Protein AF-A0A1W2P7L8-F1 (afdb_monomer)

InterPro domains:
  IPR046523 U3 small nucleolar RNA-associated protein 20 domain [PF20416] (2-103)
  IPR052575 Small subunit processome component 20 [PTHR17695] (1-199)

Sequence (201 aa):
MTEIFNHELFGALAEEKEVKQILSKVMEARRSKSYDSYEILGKFVGKQQVTKLILPLKEILQNTTSLKLARKVHETLRRIIAGLIVNPDMTADALLLLSYGLVSENLPLLTEKEKKPAAPVPDARLPPQSCLLLPATPVRGGPKAVVNKKTNMHIFIESGLRLLHLSLKTSRIKSSSEHVLEMLDPFVSVLINCLGAQDVK

pLDDT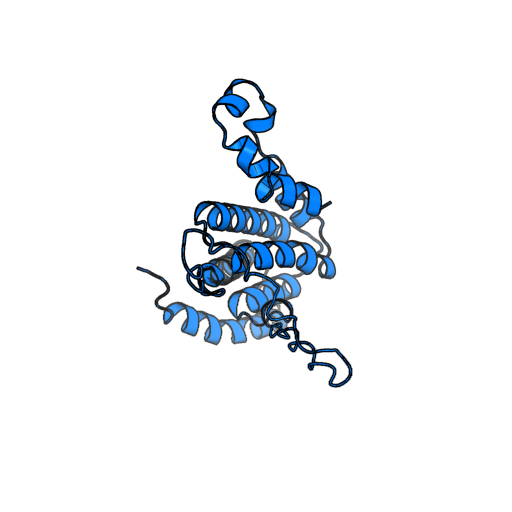: mean 81.42, std 13.61, range [32.0, 95.75]

Secondary structure (DSSP, 8-state):
-HHHHHHHHHSHHHHHTT-HHHHHH-TGGG---HHHHHHHHHHH--GGGHHHHHHHHHHHHHH---HHHHHHHHHHHHHHHHHHHH-SS--HHHHHHHHHHHHTS-STTT------PPPPP--TTSPPPPTTSPPPP--SS-SPP---TTTTTHHHHHHHHHHHHHHHHTT-S-TT-HHHHHTTHHHHHHHHHHHH-----

Structure (mmCIF, N/CA/C/O backbone):
data_AF-A0A1W2P7L8-F1
#
_entry.id   AF-A0A1W2P7L8-F1
#
loop_
_atom_site.group_PDB
_atom_site.id
_atom_site.type_symbol
_atom_site.label_atom_id
_atom_site.label_alt_id
_atom_site.label_comp_id
_atom_site.label_asym_id
_atom_site.label_entity_id
_atom_site.label_seq_id
_atom_site.pdbx_PDB_ins_code
_atom_site.Cartn_x
_atom_site.Cartn_y
_atom_site.Cartn_z
_atom_site.occupancy
_atom_site.B_iso_or_equiv
_atom_site.auth_seq_id
_atom_site.auth_comp_id
_atom_site.auth_asym_id
_atom_site.auth_atom_id
_atom_site.pdbx_PDB_model_num
ATOM 1 N N . MET A 1 1 ? 10.219 -2.890 11.348 1.00 71.00 1 MET A N 1
ATOM 2 C CA . MET A 1 1 ? 9.981 -1.432 11.174 1.00 71.00 1 MET A CA 1
ATOM 3 C C . MET A 1 1 ? 8.531 -1.141 10.796 1.00 71.00 1 MET A C 1
ATOM 5 O O . MET A 1 1 ? 7.908 -0.334 11.467 1.00 71.00 1 MET A O 1
ATOM 9 N N . THR A 1 2 ? 7.967 -1.826 9.797 1.00 83.00 2 THR A N 1
ATOM 10 C CA . THR A 1 2 ? 6.544 -1.708 9.411 1.00 83.00 2 THR A CA 1
ATOM 11 C C . THR A 1 2 ? 5.563 -1.990 10.554 1.00 83.00 2 THR A C 1
ATOM 13 O O . THR A 1 2 ? 4.519 -1.357 10.625 1.00 83.00 2 THR A O 1
ATOM 16 N N . GLU A 1 3 ? 5.919 -2.876 11.486 1.00 86.62 3 GLU A N 1
ATOM 17 C CA . GLU A 1 3 ? 5.135 -3.183 12.693 1.00 86.62 3 GLU A CA 1
ATOM 18 C C . GLU A 1 3 ? 4.861 -1.960 13.576 1.00 86.62 3 GL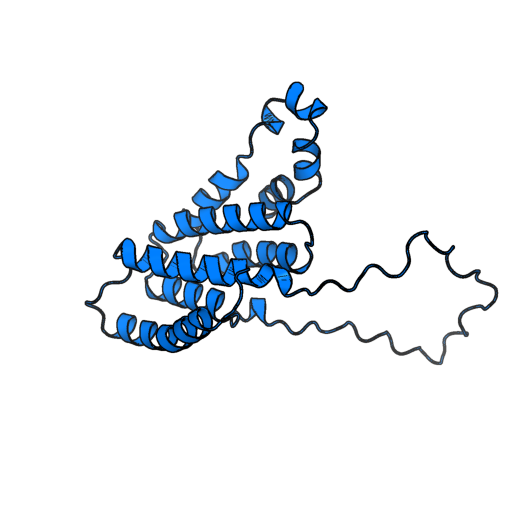U A C 1
ATOM 20 O O . GLU A 1 3 ? 3.745 -1.795 14.059 1.00 86.62 3 GLU A O 1
ATOM 25 N N . ILE A 1 4 ? 5.844 -1.068 13.739 1.00 89.38 4 ILE A N 1
ATOM 26 C CA . ILE A 1 4 ? 5.696 0.142 14.561 1.00 89.38 4 ILE A CA 1
ATOM 27 C C . ILE A 1 4 ? 4.665 1.074 13.920 1.00 89.38 4 ILE A C 1
ATOM 29 O O . ILE A 1 4 ? 3.792 1.608 14.602 1.00 89.38 4 ILE A O 1
ATOM 33 N N . PHE A 1 5 ? 4.730 1.220 12.596 1.00 90.62 5 PHE A N 1
ATOM 34 C CA . PHE A 1 5 ? 3.804 2.070 11.854 1.00 90.62 5 PHE A CA 1
ATOM 35 C C . PHE A 1 5 ? 2.393 1.484 11.867 1.00 90.62 5 PHE A C 1
ATOM 37 O O . PHE A 1 5 ? 1.418 2.205 12.081 1.00 90.62 5 PHE A O 1
ATOM 44 N N . ASN A 1 6 ? 2.291 0.161 11.718 1.00 90.44 6 ASN A N 1
ATOM 45 C CA . ASN A 1 6 ? 1.026 -0.550 11.825 1.00 90.44 6 ASN A CA 1
ATOM 46 C C . ASN A 1 6 ? 0.405 -0.372 13.218 1.00 90.44 6 ASN A C 1
ATOM 48 O O . ASN A 1 6 ? -0.792 -0.114 13.319 1.00 90.44 6 ASN A O 1
ATOM 52 N N . HIS A 1 7 ? 1.203 -0.455 14.286 1.00 89.56 7 HIS A N 1
ATOM 53 C CA . HIS A 1 7 ? 0.714 -0.266 15.649 1.00 89.56 7 HIS A CA 1
ATOM 54 C C . HIS A 1 7 ? 0.244 1.176 15.901 1.00 89.56 7 HIS A C 1
ATOM 56 O O . HIS A 1 7 ? -0.790 1.377 16.535 1.00 89.56 7 HIS A O 1
ATOM 62 N N . GLU A 1 8 ? 0.948 2.181 15.364 1.00 90.75 8 GLU A N 1
ATOM 63 C CA . GLU A 1 8 ? 0.538 3.589 15.481 1.00 90.75 8 GLU A CA 1
ATOM 64 C C . GLU A 1 8 ? -0.753 3.900 14.706 1.00 90.75 8 GLU A C 1
ATOM 66 O O . GLU A 1 8 ? -1.565 4.701 15.169 1.00 90.75 8 GLU A O 1
ATOM 71 N N . LEU A 1 9 ? -0.950 3.300 13.527 1.00 90.00 9 LEU A N 1
ATOM 72 C CA . LEU A 1 9 ? -2.082 3.626 12.650 1.00 90.00 9 LEU A CA 1
ATOM 73 C C . LEU A 1 9 ? -3.321 2.752 12.869 1.00 90.00 9 LEU A C 1
ATOM 75 O O . LEU A 1 9 ? -4.443 3.235 12.679 1.00 90.00 9 LEU A O 1
ATOM 79 N N . PHE A 1 10 ? -3.128 1.490 13.251 1.00 90.25 10 PHE A N 1
ATOM 80 C CA . PHE A 1 10 ? -4.181 0.469 13.274 1.00 90.25 10 PHE A CA 1
ATOM 81 C C . PHE A 1 10 ? -4.266 -0.311 14.594 1.00 90.25 10 PHE A C 1
ATOM 83 O O . PHE A 1 10 ? -5.168 -1.131 14.741 1.00 90.25 10 PHE A O 1
AT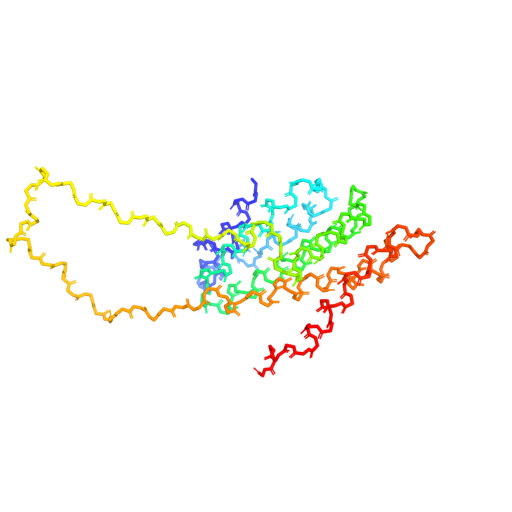OM 90 N N . GLY A 1 11 ? -3.341 -0.090 15.533 1.00 87.88 11 GLY A N 1
ATOM 91 C CA . GLY A 1 11 ? -3.327 -0.749 16.841 1.00 87.88 11 GLY A CA 1
ATOM 92 C C . GLY A 1 11 ? -4.029 0.052 17.939 1.00 87.88 11 GLY A C 1
ATOM 93 O O . GLY A 1 11 ? -4.641 1.088 17.684 1.00 87.88 11 GLY A O 1
ATOM 94 N N . ALA A 1 12 ? -3.869 -0.395 19.187 1.00 87.50 12 ALA A N 1
ATOM 95 C CA . ALA A 1 12 ? -4.433 0.271 20.366 1.00 87.50 12 ALA A CA 1
ATOM 96 C C . ALA A 1 12 ? -3.988 1.740 20.483 1.00 87.50 12 ALA A C 1
ATOM 98 O O . ALA A 1 12 ? -4.780 2.615 20.828 1.00 87.50 12 ALA A O 1
ATOM 99 N N . LEU A 1 13 ? -2.745 2.038 20.086 1.00 87.06 13 LEU A N 1
ATOM 100 C CA . LEU A 1 13 ? -2.224 3.406 20.073 1.00 87.06 13 LEU A CA 1
ATOM 101 C C . LEU A 1 13 ? -3.026 4.324 19.135 1.00 87.06 13 LEU A C 1
ATOM 103 O O . LEU A 1 13 ? -3.191 5.510 19.412 1.00 87.06 13 LEU A O 1
ATOM 107 N N . ALA A 1 14 ? -3.557 3.787 18.035 1.00 88.06 14 ALA A N 1
ATOM 108 C CA . ALA A 1 14 ? -4.398 4.550 17.123 1.00 88.06 14 ALA A CA 1
ATOM 109 C C . ALA A 1 14 ? -5.734 4.939 17.769 1.00 88.06 14 ALA A C 1
ATOM 111 O O . ALA A 1 14 ? -6.246 6.021 17.492 1.00 88.06 14 ALA A O 1
ATOM 112 N N . GLU A 1 15 ? -6.287 4.072 18.619 1.00 87.50 15 GLU A N 1
ATOM 113 C CA . GLU A 1 15 ? -7.528 4.321 19.358 1.00 87.50 15 GLU A CA 1
ATOM 114 C C . GLU A 1 15 ? -7.310 5.354 20.470 1.00 87.50 15 GLU A C 1
ATOM 116 O O . GLU A 1 15 ? -8.100 6.287 20.612 1.00 87.50 15 GLU A O 1
ATOM 121 N N . GLU A 1 16 ? -6.193 5.264 21.197 1.00 87.06 16 GLU A N 1
ATOM 122 C CA . GLU A 1 16 ? -5.801 6.258 22.204 1.00 87.06 16 GLU A CA 1
ATOM 123 C C . GLU A 1 16 ? -5.656 7.659 21.597 1.00 87.06 16 GLU A C 1
ATOM 125 O O . GLU A 1 16 ? -6.146 8.645 22.157 1.00 87.06 16 GLU A O 1
ATOM 130 N N . LYS A 1 17 ? -5.056 7.758 20.403 1.00 86.25 17 LYS A N 1
ATOM 131 C CA . LYS A 1 17 ? -4.933 9.029 19.672 1.00 86.25 17 LYS A CA 1
ATOM 132 C C . LYS A 1 17 ? -6.279 9.619 19.229 1.00 86.25 17 LYS A C 1
ATOM 134 O O . LYS 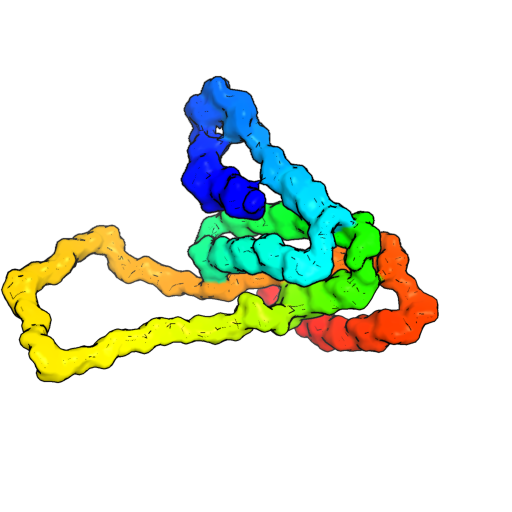A 1 17 ? -6.324 10.789 18.862 1.00 86.25 17 LYS A O 1
ATOM 139 N N . GLU A 1 18 ? -7.386 8.878 19.297 1.00 85.69 18 GLU A N 1
ATOM 140 C CA . GLU A 1 18 ? -8.736 9.405 19.041 1.00 85.69 18 GLU A CA 1
ATOM 141 C C . GLU A 1 18 ? -9.416 9.959 20.311 1.00 85.69 18 GLU A C 1
ATOM 143 O O . GLU A 1 18 ? -10.431 10.661 20.226 1.00 85.69 18 GLU A O 1
ATOM 148 N N . VAL A 1 19 ? -8.852 9.715 21.500 1.00 90.12 19 VAL A N 1
ATOM 149 C CA . VAL A 1 19 ? -9.415 10.180 22.772 1.00 90.12 19 VAL A CA 1
ATOM 150 C C . VAL A 1 19 ? -9.123 11.669 22.968 1.00 90.12 19 VAL A C 1
ATOM 152 O O . VAL A 1 19 ? -7.986 12.091 23.187 1.00 90.12 19 VAL A O 1
ATOM 155 N N . LYS A 1 20 ? -10.180 12.494 22.977 1.00 86.06 20 LYS A N 1
ATOM 156 C CA . LYS A 1 20 ? -10.085 13.962 23.134 1.00 86.06 20 LYS A CA 1
ATOM 157 C C . LYS A 1 20 ? -9.283 14.402 24.366 1.00 86.06 20 LYS A C 1
ATOM 159 O O . LYS A 1 20 ? -8.574 15.401 24.301 1.00 86.06 20 LYS A O 1
ATOM 164 N N . GLN A 1 21 ? -9.383 13.662 25.473 1.00 87.81 21 GLN A N 1
ATOM 165 C CA . GLN A 1 21 ? -8.645 13.950 26.711 1.00 87.81 21 GLN A CA 1
ATOM 166 C C . GLN A 1 21 ? -7.131 13.731 26.573 1.00 87.81 21 GLN A C 1
ATOM 168 O O . GLN A 1 21 ? -6.357 14.400 27.253 1.00 87.81 21 GLN A O 1
ATOM 173 N N . ILE A 1 22 ? -6.711 12.810 25.7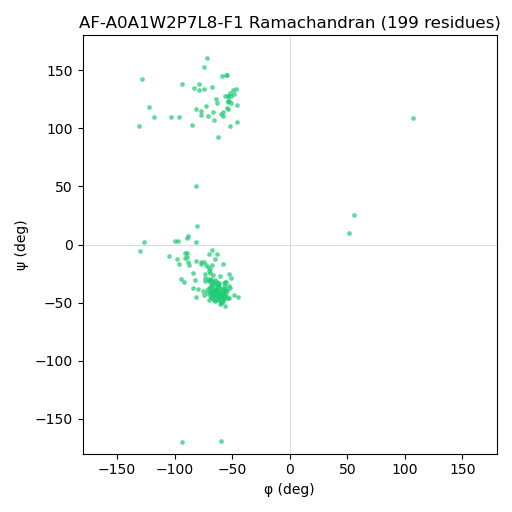04 1.00 84.25 22 ILE A N 1
ATOM 174 C CA . ILE A 1 22 ? -5.299 12.537 25.423 1.00 84.25 22 ILE A CA 1
ATOM 175 C C . ILE A 1 22 ? -4.782 13.575 24.427 1.00 84.25 22 ILE A C 1
ATOM 177 O O . ILE A 1 22 ? -3.753 14.203 24.665 1.00 84.25 22 ILE A O 1
ATOM 181 N N . LEU A 1 23 ? -5.555 13.852 23.373 1.00 85.69 23 LEU A N 1
ATOM 182 C CA . LEU A 1 23 ? -5.243 14.889 22.385 1.00 85.69 23 LEU A CA 1
ATOM 183 C C . LEU A 1 23 ? -5.057 16.277 23.005 1.00 85.69 23 LEU A C 1
ATOM 185 O O . LEU A 1 23 ? -4.190 17.040 22.572 1.00 85.69 23 LEU A O 1
ATOM 189 N N . SER A 1 24 ? -5.855 16.632 24.015 1.00 86.12 24 SER A N 1
ATOM 190 C CA . SER A 1 24 ? -5.727 17.933 24.673 1.00 86.12 24 SER A CA 1
ATOM 191 C C . SER A 1 24 ? -4.424 18.054 25.467 1.00 86.12 24 SER A C 1
ATOM 193 O O . SER A 1 24 ? -3.842 19.137 25.482 1.00 86.12 24 SER A O 1
ATOM 195 N N . LYS A 1 25 ? -3.926 16.952 26.040 1.00 89.69 25 LYS A N 1
ATOM 196 C CA . LYS A 1 25 ? -2.761 16.933 26.936 1.00 89.69 25 LYS A CA 1
ATOM 197 C C . LYS A 1 25 ? -1.436 16.618 26.243 1.00 89.69 25 LYS A C 1
ATOM 199 O O . LYS A 1 25 ? -0.401 17.091 26.696 1.00 89.69 25 LYS A O 1
ATOM 204 N N . VAL A 1 26 ? -1.452 15.842 25.159 1.00 87.31 26 VAL A N 1
ATOM 205 C CA . VAL A 1 26 ? -0.235 15.291 24.545 1.00 87.31 26 VAL A CA 1
ATOM 206 C C . VAL A 1 26 ? -0.118 15.727 23.087 1.00 87.31 26 VAL A C 1
ATOM 208 O O . VAL A 1 26 ? -0.951 15.391 22.246 1.00 87.31 26 VAL A O 1
ATOM 211 N N . MET A 1 27 ? 0.952 16.460 22.763 1.00 85.25 27 MET A N 1
ATOM 212 C CA . MET A 1 27 ? 1.213 16.947 21.400 1.00 85.25 27 MET A CA 1
ATOM 213 C C . MET A 1 27 ? 1.500 15.812 20.408 1.00 85.25 27 MET A C 1
ATOM 215 O O . MET A 1 27 ? 1.112 15.908 19.244 1.00 85.25 27 MET A O 1
ATOM 219 N N . GLU A 1 28 ? 2.121 14.723 20.861 1.00 82.12 28 GLU A N 1
ATOM 220 C CA . GLU A 1 28 ? 2.421 13.539 20.041 1.00 82.12 28 GLU A CA 1
ATOM 221 C C . GLU A 1 28 ? 1.160 12.811 19.568 1.00 82.12 28 GLU A C 1
ATOM 223 O O . GLU A 1 28 ? 1.134 12.259 18.469 1.00 82.12 28 GLU A O 1
ATOM 228 N N . ALA A 1 29 ? 0.079 12.858 20.353 1.00 81.38 29 ALA A N 1
ATOM 229 C CA . ALA A 1 29 ? -1.197 12.272 19.959 1.00 81.38 29 ALA A CA 1
ATOM 230 C C . ALA A 1 29 ? -1.861 13.051 18.811 1.00 81.38 29 ALA A C 1
ATOM 232 O O . ALA A 1 29 ? -2.623 12.481 18.037 1.00 81.38 29 ALA A O 1
ATOM 233 N N . ARG A 1 30 ? -1.533 14.343 18.652 1.00 81.62 30 ARG A N 1
ATOM 234 C CA . ARG A 1 30 ? -2.113 15.221 17.620 1.00 81.62 30 ARG A CA 1
ATOM 235 C C . ARG A 1 30 ? -1.532 14.994 16.227 1.00 81.62 30 ARG A C 1
ATOM 237 O O . ARG A 1 30 ? -2.075 15.518 15.256 1.00 81.62 30 ARG A O 1
ATOM 244 N N . ARG A 1 31 ? -0.403 14.291 16.110 1.00 83.25 31 ARG A N 1
ATOM 245 C CA . ARG A 1 31 ? 0.274 14.051 14.831 1.00 83.25 31 ARG A CA 1
ATOM 246 C C . ARG A 1 31 ? 0.543 12.563 14.642 1.00 83.25 31 ARG A C 1
ATOM 248 O O . ARG A 1 31 ? 0.920 11.859 15.573 1.00 83.25 31 ARG A O 1
ATOM 255 N N . SER A 1 32 ? 0.404 12.115 13.401 1.00 84.94 32 SER A N 1
ATOM 256 C CA . SER A 1 32 ? 0.786 10.769 12.976 1.00 84.94 32 SER A CA 1
ATOM 257 C C . SER A 1 32 ? 1.870 10.895 11.921 1.00 84.94 32 SER A C 1
ATOM 259 O O . SER A 1 32 ? 1.606 11.364 10.815 1.00 84.94 32 SER A O 1
ATOM 261 N N . LYS A 1 33 ? 3.099 10.517 12.277 1.00 90.44 33 LYS A N 1
ATOM 262 C CA . LYS A 1 33 ? 4.247 10.574 11.360 1.00 90.44 33 LYS A CA 1
ATOM 263 C C . LYS A 1 33 ? 4.393 9.316 10.514 1.00 90.44 33 LYS A C 1
ATOM 265 O O . LYS A 1 33 ? 4.974 9.397 9.436 1.00 90.44 33 LYS A O 1
ATOM 270 N N . SER A 1 34 ? 3.758 8.218 10.925 1.00 92.94 34 SER A N 1
ATOM 271 C CA . SER A 1 34 ? 3.751 6.960 10.178 1.00 92.94 34 SER A CA 1
ATOM 272 C C . SER A 1 34 ? 3.335 7.099 8.709 1.00 92.94 34 SER A C 1
ATOM 274 O O . SER A 1 34 ? 3.940 6.453 7.861 1.00 92.94 34 SER A O 1
ATOM 276 N N . TYR A 1 35 ? 2.377 7.970 8.360 1.00 93.38 35 TYR A N 1
ATOM 277 C CA . TYR A 1 35 ? 1.989 8.182 6.954 1.00 93.38 35 TYR A CA 1
ATOM 278 C C . TYR A 1 35 ? 3.141 8.706 6.088 1.00 93.38 35 TYR A C 1
ATOM 280 O O . TYR A 1 35 ? 3.372 8.198 4.992 1.00 93.38 35 TYR A O 1
ATOM 288 N N . ASP A 1 36 ? 3.882 9.698 6.589 1.00 93.81 36 ASP A N 1
ATOM 289 C CA . ASP A 1 36 ? 5.048 10.247 5.893 1.00 93.81 36 ASP A CA 1
ATOM 290 C C . ASP A 1 36 ? 6.179 9.201 5.849 1.00 93.81 36 ASP A C 1
ATOM 292 O O . ASP A 1 36 ? 6.882 9.072 4.848 1.00 93.81 36 ASP A O 1
ATOM 296 N N . SER A 1 37 ? 6.318 8.391 6.904 1.00 94.62 37 SER A N 1
ATOM 297 C CA . SER A 1 37 ? 7.282 7.288 6.952 1.00 94.62 37 SER A CA 1
ATOM 298 C C . SER A 1 37 ? 6.995 6.197 5.916 1.00 94.62 37 SER A C 1
ATOM 300 O O . SER A 1 37 ? 7.937 5.691 5.311 1.00 94.62 37 SER A O 1
ATOM 302 N N . TYR A 1 38 ? 5.728 5.857 5.651 1.00 94.88 38 TYR A N 1
ATOM 303 C CA . TYR A 1 38 ? 5.370 4.936 4.563 1.00 94.88 38 TYR A CA 1
ATOM 304 C C . TYR A 1 38 ? 5.736 5.483 3.187 1.00 94.88 38 TYR A C 1
ATOM 306 O O . TYR A 1 38 ? 6.196 4.728 2.332 1.00 94.88 38 TYR A O 1
ATOM 314 N N . GLU A 1 39 ? 5.558 6.786 2.969 1.00 95.12 39 GLU A N 1
ATOM 315 C CA . GLU A 1 39 ? 5.975 7.426 1.723 1.00 95.12 39 GLU A CA 1
ATOM 316 C C . GLU A 1 39 ? 7.498 7.355 1.552 1.00 95.12 39 GLU A C 1
ATOM 318 O O . GLU A 1 39 ? 7.983 6.995 0.480 1.00 95.12 39 GLU A O 1
ATOM 323 N N . ILE A 1 40 ? 8.256 7.642 2.616 1.00 94.88 40 ILE A N 1
ATOM 324 C CA . ILE A 1 40 ? 9.719 7.520 2.611 1.00 94.88 40 ILE A CA 1
ATOM 325 C C . ILE A 1 40 ? 10.132 6.071 2.340 1.00 94.88 40 ILE A C 1
ATOM 327 O O . ILE A 1 40 ? 10.966 5.844 1.469 1.00 94.88 40 ILE A O 1
ATOM 331 N N . LEU A 1 41 ? 9.523 5.084 3.007 1.00 93.38 41 LEU A N 1
ATOM 332 C CA . LEU A 1 41 ? 9.790 3.673 2.718 1.00 93.38 41 LEU A CA 1
ATOM 333 C C . LEU A 1 41 ? 9.509 3.337 1.251 1.00 93.38 41 LEU A C 1
ATOM 335 O O . LEU A 1 41 ? 10.323 2.674 0.618 1.00 93.38 41 LEU A O 1
ATOM 339 N N . GLY A 1 42 ? 8.407 3.835 0.686 1.00 92.69 42 GLY A N 1
ATOM 340 C CA . GLY A 1 42 ? 8.077 3.643 -0.727 1.00 92.69 42 GLY A CA 1
ATOM 341 C C . GLY A 1 42 ? 9.170 4.143 -1.680 1.00 92.69 42 GLY A C 1
ATOM 342 O O . GLY A 1 42 ? 9.402 3.514 -2.711 1.00 92.69 42 GLY A O 1
ATOM 343 N N . LYS A 1 43 ? 9.890 5.215 -1.323 1.00 94.31 43 LYS A N 1
ATOM 344 C CA . LYS A 1 43 ? 10.982 5.783 -2.138 1.00 94.31 43 LYS A CA 1
ATOM 345 C C . LYS A 1 43 ? 12.236 4.905 -2.194 1.00 94.31 43 LYS A C 1
ATOM 347 O O . LYS A 1 43 ? 12.995 5.048 -3.144 1.00 94.31 43 LYS A O 1
ATOM 352 N N . PHE A 1 44 ? 12.443 4.026 -1.211 1.00 92.75 44 PHE A N 1
ATOM 353 C CA . PHE A 1 44 ? 13.680 3.241 -1.056 1.00 92.75 44 PHE A CA 1
ATOM 354 C C . PHE A 1 44 ? 13.456 1.726 -0.952 1.00 92.75 44 PHE A C 1
ATOM 356 O O . PHE A 1 44 ? 14.394 0.963 -0.734 1.00 92.75 44 PHE A O 1
ATOM 363 N N . VAL A 1 45 ? 12.211 1.260 -1.050 1.00 91.56 45 VAL A N 1
ATOM 364 C CA . VAL A 1 45 ? 11.904 -0.169 -0.964 1.00 91.56 45 VAL A CA 1
ATOM 365 C C . VAL A 1 45 ? 12.305 -0.883 -2.257 1.00 91.56 45 VAL A C 1
ATOM 367 O O . VAL A 1 45 ? 11.982 -0.438 -3.356 1.00 91.56 45 VAL A O 1
ATOM 370 N N . GLY A 1 46 ? 12.981 -2.025 -2.130 1.00 87.56 46 GLY A N 1
ATOM 371 C CA . GLY A 1 46 ? 13.276 -2.892 -3.270 1.00 87.56 46 GLY A CA 1
ATOM 372 C C . GLY A 1 46 ? 12.041 -3.671 -3.738 1.00 87.56 46 GLY A C 1
ATOM 373 O O . GLY A 1 46 ? 11.168 -4.006 -2.935 1.00 87.56 46 GLY A O 1
ATOM 374 N N . LYS A 1 47 ? 12.005 -4.041 -5.025 1.00 84.12 47 LYS A N 1
ATOM 375 C CA . LYS A 1 47 ? 10.877 -4.735 -5.688 1.00 84.12 47 LYS A CA 1
ATOM 376 C C . LYS A 1 47 ? 10.298 -5.904 -4.873 1.00 84.12 47 LYS A C 1
ATOM 378 O O . LYS A 1 47 ? 9.089 -5.993 -4.689 1.00 84.12 47 LYS A O 1
ATOM 383 N N . GLN A 1 48 ? 11.163 -6.754 -4.313 1.00 82.00 48 GLN A N 1
ATOM 384 C CA . GLN A 1 48 ? 10.759 -7.954 -3.561 1.00 82.00 48 GLN A CA 1
ATOM 385 C C . GLN A 1 48 ? 10.159 -7.662 -2.176 1.00 82.00 48 GLN A C 1
ATOM 387 O O . GLN A 1 48 ? 9.509 -8.517 -1.580 1.00 82.00 48 GLN A O 1
ATOM 392 N N . GLN A 1 49 ? 10.381 -6.461 -1.637 1.00 85.75 49 GLN A N 1
ATOM 393 C CA . GLN A 1 49 ? 9.929 -6.081 -0.298 1.00 85.75 49 GLN A CA 1
ATOM 394 C C . GLN A 1 49 ? 8.613 -5.292 -0.320 1.00 85.75 49 GLN A C 1
ATOM 396 O O . GLN A 1 49 ? 7.979 -5.158 0.724 1.00 85.75 49 GLN A O 1
ATOM 401 N N . VAL A 1 50 ? 8.154 -4.825 -1.490 1.00 87.75 50 VAL A N 1
ATOM 402 C CA . VAL A 1 50 ? 6.871 -4.108 -1.644 1.00 87.75 50 VAL A CA 1
ATOM 403 C C . VAL A 1 50 ? 5.703 -4.954 -1.136 1.00 87.75 50 VAL A C 1
ATOM 405 O O . VAL A 1 50 ? 4.849 -4.474 -0.395 1.00 87.75 50 VAL A O 1
ATOM 408 N N . THR A 1 51 ? 5.733 -6.251 -1.431 1.00 84.44 51 THR A N 1
ATOM 409 C CA . THR A 1 51 ? 4.820 -7.263 -0.891 1.00 84.44 51 THR A CA 1
ATOM 410 C C . THR A 1 51 ? 4.663 -7.182 0.630 1.00 84.44 51 THR A C 1
ATOM 412 O O . THR A 1 51 ? 3.543 -7.229 1.137 1.00 84.44 51 THR A O 1
ATOM 415 N N . LYS A 1 52 ? 5.762 -6.999 1.374 1.00 86.88 52 LYS A N 1
ATOM 416 C CA . LYS A 1 52 ? 5.735 -6.933 2.844 1.00 86.88 52 LYS A CA 1
ATOM 417 C C . LYS A 1 52 ? 5.093 -5.651 3.377 1.00 86.88 52 LYS A C 1
ATOM 419 O O . LYS A 1 52 ? 4.688 -5.621 4.535 1.00 86.88 52 LYS A O 1
ATOM 424 N N . LEU A 1 53 ? 5.000 -4.600 2.557 1.00 87.88 53 LEU A N 1
ATOM 425 C CA . LEU A 1 53 ? 4.270 -3.374 2.893 1.00 87.88 53 LEU A CA 1
ATOM 426 C C . LEU A 1 53 ? 2.763 -3.542 2.679 1.00 87.88 53 LEU A C 1
ATOM 428 O O . LEU A 1 53 ? 1.969 -3.027 3.459 1.00 87.88 53 LEU A O 1
ATOM 432 N N . ILE A 1 54 ? 2.378 -4.258 1.623 1.00 88.75 54 ILE A N 1
ATOM 433 C CA . ILE A 1 54 ? 0.987 -4.370 1.168 1.00 88.75 54 ILE A CA 1
ATOM 434 C C . ILE A 1 54 ? 0.221 -5.451 1.943 1.00 88.75 54 ILE A C 1
ATOM 436 O O . ILE A 1 54 ? -0.947 -5.253 2.274 1.00 88.75 54 ILE A O 1
ATOM 440 N N . LEU A 1 55 ? 0.869 -6.572 2.273 1.00 87.25 55 LEU A N 1
ATOM 441 C CA . LEU A 1 55 ? 0.228 -7.727 2.914 1.00 87.25 55 LEU A CA 1
ATOM 442 C C . LEU A 1 55 ? -0.446 -7.384 4.260 1.00 87.25 55 LEU A C 1
ATOM 444 O O . LEU A 1 55 ? -1.633 -7.680 4.397 1.00 87.25 55 LEU A O 1
A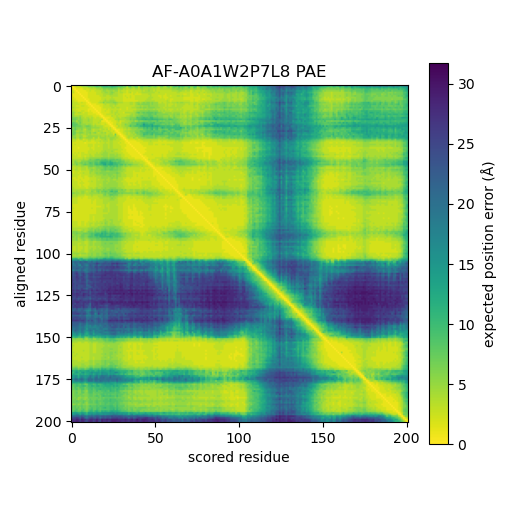TOM 448 N N . PRO A 1 56 ? 0.202 -6.677 5.208 1.00 89.38 56 PRO A N 1
ATOM 449 C CA . PRO A 1 56 ? -0.446 -6.329 6.475 1.00 89.38 56 PRO A CA 1
ATOM 450 C C . PRO A 1 56 ? -1.676 -5.430 6.286 1.00 89.38 56 PRO A C 1
ATOM 452 O O . PRO A 1 56 ? -2.676 -5.562 6.986 1.00 89.38 56 PRO A O 1
ATOM 455 N N . LEU A 1 57 ? -1.633 -4.528 5.299 1.00 90.38 57 LEU A N 1
ATOM 456 C CA . LEU A 1 57 ? -2.758 -3.649 4.975 1.00 90.38 57 LEU A CA 1
ATOM 457 C C . LEU A 1 57 ? -3.946 -4.445 4.431 1.00 90.38 57 LEU A C 1
ATOM 459 O O . LEU A 1 57 ? -5.095 -4.113 4.720 1.00 90.38 57 LEU A O 1
ATOM 463 N N . LYS A 1 58 ? -3.675 -5.519 3.684 1.00 87.38 58 LYS A N 1
ATOM 464 C CA . LYS A 1 58 ? -4.701 -6.429 3.178 1.00 87.38 58 LYS A CA 1
ATOM 465 C C . LYS A 1 58 ? -5.394 -7.172 4.314 1.00 87.38 58 LYS A C 1
ATOM 467 O O . LYS A 1 58 ? -6.621 -7.189 4.357 1.00 87.38 58 LYS A O 1
ATOM 472 N N . GLU A 1 59 ? -4.629 -7.734 5.244 1.00 86.38 59 GLU A N 1
ATOM 473 C CA . GLU A 1 59 ? -5.174 -8.454 6.401 1.00 86.38 59 GLU A CA 1
ATOM 474 C C . GLU A 1 59 ? -6.073 -7.558 7.259 1.00 86.38 59 GLU A C 1
ATOM 476 O O . GLU A 1 59 ? -7.176 -7.955 7.640 1.00 86.38 59 GLU A O 1
ATOM 481 N N . ILE A 1 60 ? -5.645 -6.317 7.513 1.00 88.00 60 ILE A N 1
ATOM 482 C CA . ILE A 1 60 ? -6.460 -5.333 8.237 1.00 88.00 60 ILE A CA 1
ATOM 483 C C . ILE A 1 60 ? -7.776 -5.098 7.498 1.00 88.00 60 ILE A C 1
ATOM 485 O O . ILE A 1 60 ? -8.839 -5.060 8.119 1.00 88.00 60 ILE A O 1
ATOM 489 N N . LEU A 1 61 ? -7.718 -4.966 6.175 1.00 87.38 61 LEU A N 1
ATOM 490 C CA . LEU A 1 61 ? -8.871 -4.617 5.364 1.00 87.38 61 LEU A CA 1
ATOM 491 C C . LEU A 1 61 ? -9.886 -5.762 5.207 1.00 87.38 61 LEU A C 1
ATOM 493 O O . LEU A 1 61 ? -11.089 -5.500 5.156 1.00 87.38 61 LEU A O 1
ATOM 497 N N . GLN A 1 62 ? -9.411 -7.011 5.205 1.00 84.50 62 GLN A N 1
ATOM 498 C CA . GLN A 1 62 ? -10.245 -8.219 5.202 1.00 84.50 62 GLN A CA 1
ATOM 499 C C . GLN A 1 62 ? -10.980 -8.443 6.531 1.00 84.50 62 GLN A C 1
ATOM 501 O O . GLN A 1 62 ? -12.082 -8.989 6.540 1.00 84.50 62 GLN A O 1
ATOM 506 N N . ASN A 1 63 ? -10.378 -8.023 7.647 1.00 84.38 63 ASN A N 1
ATOM 507 C CA . ASN A 1 63 ? -10.920 -8.239 8.992 1.00 84.38 63 ASN A CA 1
ATOM 508 C C . ASN A 1 63 ? -11.715 -7.038 9.534 1.00 84.38 63 ASN A C 1
ATOM 510 O O . ASN A 1 63 ? -12.472 -7.165 10.496 1.00 84.38 63 ASN A O 1
ATOM 514 N N . THR A 1 64 ? -11.550 -5.863 8.929 1.00 84.69 64 THR A N 1
ATOM 515 C CA . THR A 1 64 ? -12.160 -4.610 9.382 1.00 84.69 64 THR A CA 1
ATOM 516 C C . THR A 1 64 ? -13.597 -4.450 8.893 1.00 84.69 64 THR A C 1
ATOM 518 O O . THR A 1 64 ? -13.885 -4.550 7.705 1.00 84.69 64 THR A O 1
ATOM 521 N N . THR A 1 65 ? -14.486 -4.044 9.799 1.00 83.44 65 THR A N 1
ATOM 522 C CA . THR A 1 65 ? -15.826 -3.511 9.478 1.00 83.44 65 THR A CA 1
ATOM 523 C C . THR A 1 65 ? -15.922 -1.991 9.633 1.00 83.44 65 THR A C 1
ATOM 525 O O . THR A 1 65 ? -16.909 -1.374 9.240 1.00 83.44 65 THR A O 1
ATOM 528 N N . SER A 1 66 ? -14.901 -1.366 10.221 1.00 86.06 66 SER A N 1
ATOM 529 C CA . SER A 1 66 ? -14.854 0.071 10.473 1.00 86.06 66 SER A CA 1
ATOM 530 C C . SER A 1 66 ? -14.434 0.849 9.227 1.00 86.06 66 SER A C 1
ATOM 532 O O . SER A 1 66 ? -13.283 0.779 8.791 1.00 86.06 66 SER A O 1
ATOM 534 N N . LEU A 1 67 ? -15.334 1.695 8.718 1.00 88.06 67 LEU A N 1
ATOM 535 C CA . LEU A 1 67 ? -15.036 2.627 7.624 1.00 88.06 67 LEU A CA 1
ATOM 536 C C . LEU A 1 67 ? -13.839 3.539 7.941 1.00 88.06 67 LEU A C 1
ATOM 538 O O . LEU A 1 67 ? -13.081 3.910 7.048 1.00 88.06 67 LEU A O 1
ATOM 542 N N . LYS A 1 68 ? -13.640 3.897 9.216 1.00 89.06 68 LYS A N 1
ATOM 543 C CA . LYS A 1 68 ? -12.498 4.723 9.630 1.00 89.06 68 LYS A CA 1
ATOM 544 C C . LYS A 1 68 ? -11.172 4.013 9.362 1.00 89.06 68 LYS A C 1
ATOM 546 O O . LYS A 1 68 ? -10.276 4.617 8.781 1.00 89.06 68 LYS A O 1
ATOM 551 N N . LEU A 1 69 ? -11.058 2.745 9.761 1.00 90.25 69 LEU A N 1
ATOM 552 C CA . LEU A 1 69 ? -9.854 1.946 9.528 1.00 90.25 69 LEU A CA 1
ATOM 553 C C . LEU A 1 69 ? -9.632 1.720 8.031 1.00 90.25 69 LEU A C 1
ATOM 555 O O . LEU A 1 69 ? -8.518 1.919 7.556 1.00 90.25 69 LEU A O 1
ATOM 559 N N . ALA A 1 70 ? -10.694 1.426 7.274 1.00 91.12 70 ALA A N 1
ATOM 560 C CA . ALA A 1 70 ? -10.617 1.298 5.820 1.00 91.12 70 ALA A CA 1
ATOM 561 C C . ALA A 1 70 ? -10.073 2.578 5.150 1.00 91.12 70 ALA A C 1
ATOM 563 O O . ALA A 1 70 ? -9.173 2.512 4.315 1.00 91.12 70 ALA A O 1
ATOM 564 N N . ARG A 1 71 ? -10.530 3.762 5.584 1.00 92.44 71 ARG A N 1
ATOM 565 C CA . ARG A 1 71 ? -10.005 5.059 5.117 1.00 92.44 71 ARG A CA 1
ATOM 566 C C . ARG A 1 71 ? -8.543 5.289 5.503 1.00 92.44 71 ARG A C 1
ATOM 568 O O . ARG A 1 71 ? -7.790 5.806 4.682 1.00 92.44 71 ARG A O 1
ATOM 575 N N . LYS A 1 72 ? -8.125 4.901 6.717 1.00 93.38 72 LYS A N 1
ATOM 576 C CA . LYS A 1 72 ? -6.709 4.970 7.131 1.00 93.38 72 LYS A CA 1
ATOM 577 C C . LYS A 1 72 ? -5.841 4.090 6.227 1.00 93.38 72 LYS A C 1
ATOM 579 O O . LYS A 1 72 ? -4.814 4.553 5.746 1.00 93.38 72 LYS A O 1
ATOM 584 N N . VAL A 1 73 ? -6.281 2.861 5.937 1.00 94.31 73 VAL A N 1
ATOM 585 C CA . VAL A 1 73 ? -5.587 1.952 5.007 1.00 94.31 73 VAL A CA 1
ATOM 586 C C . VAL A 1 73 ? -5.495 2.564 3.609 1.00 94.31 73 VAL A C 1
ATOM 588 O O . VAL A 1 73 ? -4.414 2.559 3.022 1.00 94.31 73 VAL A O 1
ATOM 591 N N . HIS A 1 74 ? -6.587 3.140 3.100 1.00 94.62 74 HIS A N 1
ATOM 592 C CA . HIS A 1 74 ? -6.591 3.793 1.792 1.00 94.62 74 HIS A CA 1
ATOM 593 C C . HIS A 1 74 ? -5.583 4.955 1.715 1.00 94.62 74 HIS A C 1
ATOM 595 O O . HIS A 1 74 ? -4.793 5.027 0.773 1.00 94.62 74 HIS A O 1
ATOM 601 N N . GLU A 1 75 ? -5.535 5.824 2.731 1.00 95.25 75 GLU A N 1
ATOM 602 C CA . GLU A 1 75 ? -4.545 6.908 2.797 1.00 95.25 75 GLU A CA 1
ATOM 603 C C . GLU A 1 75 ? -3.108 6.366 2.872 1.00 95.25 75 GLU A C 1
ATOM 605 O O . GLU A 1 75 ? -2.218 6.874 2.188 1.00 95.25 75 GLU A O 1
ATOM 610 N N . THR A 1 76 ? -2.871 5.300 3.642 1.00 95.38 76 THR A N 1
ATOM 611 C CA . THR A 1 76 ? -1.557 4.648 3.713 1.00 95.38 76 THR A CA 1
ATOM 612 C C . THR A 1 76 ? -1.129 4.094 2.353 1.00 95.38 76 THR A C 1
ATOM 614 O O . THR A 1 76 ? -0.014 4.374 1.911 1.00 95.38 76 THR A O 1
ATOM 617 N N . LEU A 1 77 ? -2.010 3.379 1.643 1.00 95.00 77 LEU A N 1
ATOM 618 C CA . LEU A 1 77 ? -1.741 2.886 0.286 1.00 95.00 77 LEU A CA 1
ATOM 619 C C . LEU A 1 77 ? -1.432 4.038 -0.673 1.00 95.00 77 LEU A C 1
ATOM 621 O O . LEU A 1 77 ? -0.466 3.972 -1.435 1.00 95.00 77 LEU A O 1
ATOM 625 N N . ARG A 1 78 ? -2.183 5.140 -0.583 1.00 95.56 78 ARG A N 1
ATOM 626 C CA . ARG A 1 78 ? -1.929 6.350 -1.368 1.00 95.56 78 ARG A CA 1
ATOM 627 C C . ARG A 1 78 ? -0.527 6.925 -1.121 1.00 95.56 78 ARG A C 1
ATOM 629 O O . ARG A 1 78 ? 0.117 7.341 -2.088 1.00 95.56 78 ARG A O 1
ATOM 636 N N . ARG A 1 79 ? -0.056 6.968 0.130 1.00 95.75 79 ARG A N 1
ATOM 637 C CA . ARG A 1 79 ? 1.300 7.436 0.481 1.00 95.75 79 ARG A CA 1
ATOM 638 C C . ARG A 1 79 ? 2.386 6.488 -0.017 1.00 95.75 79 ARG A C 1
ATOM 640 O O . ARG A 1 79 ? 3.376 6.950 -0.577 1.00 95.75 79 ARG A O 1
ATOM 647 N N . ILE A 1 80 ? 2.172 5.179 0.106 1.00 95.06 80 ILE A N 1
ATOM 648 C CA . ILE A 1 80 ? 3.086 4.163 -0.436 1.00 95.06 80 ILE A CA 1
ATOM 649 C C . ILE A 1 80 ? 3.227 4.339 -1.951 1.00 95.06 80 ILE A C 1
ATOM 651 O O . ILE A 1 80 ? 4.345 4.437 -2.449 1.00 95.06 80 ILE A O 1
ATOM 655 N N . ILE A 1 81 ? 2.111 4.452 -2.679 1.00 94.69 81 ILE A N 1
ATOM 656 C CA . ILE A 1 81 ? 2.103 4.659 -4.135 1.00 94.69 81 ILE A CA 1
ATOM 657 C C . ILE A 1 81 ? 2.887 5.919 -4.515 1.00 94.69 81 ILE A C 1
ATOM 659 O O . ILE A 1 81 ? 3.717 5.866 -5.421 1.00 94.69 81 ILE A O 1
ATOM 663 N N . ALA A 1 82 ? 2.675 7.032 -3.805 1.00 94.69 82 ALA A N 1
ATOM 664 C CA . ALA A 1 82 ? 3.412 8.271 -4.049 1.00 94.69 82 ALA A CA 1
ATOM 665 C C . ALA A 1 82 ? 4.935 8.085 -3.902 1.00 94.69 82 ALA A C 1
ATOM 667 O O . ALA A 1 82 ? 5.693 8.610 -4.716 1.00 94.69 82 ALA A O 1
ATOM 668 N N . GLY A 1 83 ? 5.379 7.299 -2.917 1.00 94.31 83 GLY A N 1
ATOM 669 C CA . GLY A 1 83 ? 6.787 6.938 -2.760 1.00 94.31 83 GLY A CA 1
ATOM 670 C C . GLY A 1 83 ? 7.307 6.033 -3.882 1.00 94.31 83 GLY A C 1
ATOM 671 O O . GLY A 1 83 ? 8.359 6.312 -4.455 1.00 94.31 83 GLY A O 1
ATOM 672 N N . LEU A 1 84 ? 6.549 4.990 -4.242 1.00 94.19 84 LEU A N 1
ATOM 673 C CA . LEU A 1 84 ? 6.937 4.006 -5.263 1.00 94.19 84 LEU A CA 1
ATOM 674 C C . LEU A 1 84 ? 7.134 4.624 -6.653 1.00 94.19 84 LEU A C 1
ATOM 676 O O . LEU A 1 84 ? 8.026 4.208 -7.384 1.00 94.19 84 LEU A O 1
ATOM 680 N N . ILE A 1 85 ? 6.332 5.626 -7.022 1.00 92.19 85 ILE A N 1
ATOM 681 C CA . ILE A 1 85 ? 6.435 6.295 -8.333 1.00 92.19 85 ILE A CA 1
ATOM 682 C C . ILE A 1 85 ? 7.749 7.072 -8.479 1.00 92.19 85 ILE A C 1
ATOM 684 O O . ILE A 1 85 ? 8.284 7.196 -9.582 1.00 92.19 85 ILE A O 1
ATOM 688 N N . VAL A 1 86 ? 8.269 7.610 -7.375 1.00 93.25 86 VAL A N 1
ATOM 689 C CA . VAL A 1 86 ? 9.515 8.390 -7.357 1.00 93.25 86 VAL A CA 1
ATOM 690 C C . VAL A 1 86 ? 10.736 7.486 -7.151 1.00 93.25 86 VAL A C 1
ATOM 692 O O . VAL A 1 86 ? 11.856 7.894 -7.442 1.00 93.25 86 VAL A O 1
ATOM 695 N N . ASN A 1 87 ? 10.534 6.239 -6.723 1.00 93.38 87 ASN A N 1
ATOM 696 C CA . ASN A 1 87 ? 11.603 5.282 -6.459 1.00 93.38 87 ASN A CA 1
ATOM 697 C C . ASN A 1 87 ? 12.388 4.936 -7.751 1.00 93.38 87 ASN A C 1
ATOM 699 O O . ASN A 1 87 ? 11.777 4.536 -8.752 1.00 93.38 87 ASN A O 1
ATOM 703 N N . PRO A 1 88 ? 13.724 5.098 -7.774 1.00 87.88 88 PRO A N 1
ATOM 704 C CA . PRO A 1 88 ? 14.550 4.763 -8.936 1.00 87.88 88 PRO A CA 1
ATOM 705 C C . PRO A 1 88 ? 14.678 3.250 -9.171 1.00 87.88 88 PRO A C 1
ATOM 707 O O . PRO A 1 88 ? 14.756 2.827 -10.322 1.00 87.88 88 PRO A O 1
ATOM 710 N N . ASP A 1 89 ? 14.615 2.430 -8.118 1.00 88.50 89 ASP A N 1
ATOM 711 C CA . ASP A 1 89 ? 14.752 0.968 -8.206 1.00 88.50 89 ASP A CA 1
ATOM 712 C C . ASP A 1 89 ? 13.499 0.293 -8.794 1.00 88.50 89 ASP A C 1
ATOM 714 O O . ASP A 1 89 ? 13.525 -0.871 -9.213 1.00 88.50 89 ASP A O 1
ATOM 718 N N . MET A 1 90 ? 12.380 1.022 -8.848 1.00 89.56 90 MET A N 1
ATOM 719 C CA . MET A 1 90 ? 11.126 0.556 -9.434 1.00 89.56 90 MET A CA 1
ATOM 720 C C . MET A 1 90 ? 11.114 0.799 -10.949 1.00 89.56 90 MET A C 1
ATOM 722 O O . MET A 1 90 ? 10.885 1.910 -11.433 1.00 89.56 90 MET A O 1
ATOM 726 N N . THR A 1 91 ? 11.338 -0.271 -11.715 1.00 90.06 91 THR A N 1
ATOM 727 C CA . THR A 1 91 ? 11.215 -0.256 -13.182 1.00 90.06 91 THR A CA 1
ATOM 728 C C . THR A 1 91 ? 9.750 -0.172 -13.616 1.00 90.06 91 THR A C 1
ATOM 730 O O . THR A 1 91 ? 8.852 -0.505 -12.840 1.00 90.06 91 THR A O 1
ATOM 733 N N . ALA A 1 92 ? 9.503 0.253 -14.861 1.00 88.69 92 ALA A N 1
ATOM 734 C CA . ALA A 1 92 ? 8.155 0.324 -15.433 1.00 88.69 92 ALA A CA 1
ATOM 735 C C . ALA A 1 92 ? 7.416 -1.020 -15.309 1.00 88.69 92 ALA A C 1
ATOM 737 O O . ALA A 1 92 ? 6.302 -1.057 -14.795 1.00 88.69 92 ALA A O 1
ATOM 738 N N . ASP A 1 93 ? 8.091 -2.119 -15.645 1.00 89.75 93 ASP A N 1
ATOM 739 C CA . ASP A 1 93 ? 7.541 -3.478 -15.574 1.00 89.75 93 ASP A CA 1
ATOM 740 C C . ASP A 1 93 ? 7.140 -3.858 -14.145 1.00 89.75 93 ASP A C 1
ATOM 742 O O . ASP A 1 93 ? 6.105 -4.477 -13.929 1.00 89.75 93 ASP A O 1
ATOM 746 N N . ALA A 1 94 ? 7.926 -3.449 -13.141 1.00 89.94 94 ALA A N 1
ATOM 747 C CA . ALA A 1 94 ? 7.618 -3.731 -11.742 1.00 89.94 94 ALA A CA 1
ATOM 748 C C . ALA A 1 94 ? 6.388 -2.948 -11.261 1.00 89.94 94 ALA A C 1
ATOM 750 O O . ALA A 1 94 ? 5.583 -3.478 -10.497 1.00 89.94 94 ALA A O 1
ATOM 751 N N . LEU A 1 95 ? 6.231 -1.698 -11.711 1.00 91.44 95 LEU A N 1
ATOM 752 C CA . LEU A 1 95 ? 5.055 -0.878 -11.408 1.00 91.44 95 LEU A CA 1
ATOM 753 C C . LEU A 1 95 ? 3.801 -1.418 -12.103 1.00 91.44 95 LEU A C 1
ATOM 755 O O . LEU A 1 95 ? 2.746 -1.467 -11.474 1.00 91.44 95 LEU A O 1
ATOM 759 N N . LEU A 1 96 ? 3.925 -1.856 -13.360 1.00 91.00 96 LEU A N 1
ATOM 760 C CA . LEU A 1 96 ? 2.843 -2.474 -14.127 1.00 91.00 96 LEU A CA 1
ATOM 761 C C . LEU A 1 96 ? 2.436 -3.831 -13.554 1.00 91.00 96 LEU A C 1
ATOM 763 O O . LEU A 1 96 ? 1.257 -4.085 -13.346 1.00 91.00 96 LEU A O 1
ATOM 767 N N . LEU A 1 97 ? 3.392 -4.694 -13.221 1.00 90.62 97 LEU A N 1
ATOM 768 C CA . LEU A 1 97 ? 3.084 -5.981 -12.604 1.00 90.62 97 LEU A CA 1
ATOM 769 C C . LEU A 1 97 ? 2.401 -5.791 -11.242 1.00 90.62 97 LEU A C 1
ATOM 771 O O . LEU A 1 97 ? 1.446 -6.496 -10.918 1.00 90.62 97 LEU A O 1
ATOM 775 N N . LEU A 1 98 ? 2.859 -4.806 -10.461 1.00 90.38 98 LEU A N 1
ATOM 776 C CA . LEU A 1 98 ? 2.241 -4.455 -9.190 1.00 90.38 98 LEU A CA 1
ATOM 777 C C . LEU A 1 98 ? 0.817 -3.920 -9.379 1.00 90.38 98 LEU A C 1
ATOM 779 O O . LEU A 1 98 ? -0.089 -4.382 -8.689 1.00 90.38 98 LEU A O 1
ATOM 783 N N . SER A 1 99 ? 0.598 -2.971 -10.294 1.00 91.75 99 SER A N 1
ATOM 784 C CA . SER A 1 99 ? -0.741 -2.427 -10.539 1.00 91.75 99 SER A CA 1
ATOM 785 C C . SER A 1 99 ? -1.682 -3.511 -11.055 1.00 91.75 99 SER A C 1
ATOM 787 O O . SER A 1 99 ? -2.768 -3.668 -10.506 1.00 91.75 99 SER A O 1
ATOM 789 N N . TYR A 1 100 ? -1.246 -4.333 -12.010 1.00 90.50 100 TYR A N 1
ATOM 790 C CA . TYR A 1 100 ? -2.033 -5.455 -12.512 1.00 90.50 100 TYR A CA 1
ATOM 791 C C . TYR A 1 100 ? -2.392 -6.442 -11.396 1.00 90.50 100 TYR A C 1
ATOM 793 O O . TYR A 1 100 ? -3.553 -6.830 -11.263 1.00 90.50 100 TYR A O 1
ATOM 801 N N . GLY A 1 101 ? -1.425 -6.813 -10.550 1.00 87.94 101 GLY A N 1
ATOM 802 C CA . GLY A 1 101 ? -1.646 -7.722 -9.424 1.00 87.94 101 GLY A CA 1
ATOM 803 C C . GLY A 1 101 ? -2.625 -7.180 -8.378 1.00 87.94 101 GLY A C 1
ATOM 804 O O . GLY A 1 101 ? -3.364 -7.962 -7.782 1.00 87.94 101 GLY A O 1
ATOM 805 N N . LEU A 1 102 ? -2.664 -5.858 -8.175 1.00 88.50 102 LEU A N 1
ATOM 806 C CA . LEU A 1 102 ? -3.622 -5.203 -7.279 1.00 88.50 102 LEU A CA 1
ATOM 807 C C . LEU A 1 102 ? -5.035 -5.144 -7.874 1.00 88.50 102 LEU A C 1
ATOM 809 O O . LEU A 1 102 ? -5.996 -5.414 -7.160 1.00 88.50 102 LEU A O 1
ATOM 813 N N . VAL A 1 103 ? -5.167 -4.801 -9.161 1.00 87.62 103 VAL A N 1
ATOM 814 C CA . VAL A 1 103 ? -6.480 -4.626 -9.813 1.00 87.62 103 VAL A CA 1
ATOM 815 C C . VAL A 1 103 ? -7.150 -5.966 -10.105 1.00 87.62 103 VAL A C 1
ATOM 817 O O . VAL A 1 103 ? -8.351 -6.113 -9.920 1.00 87.62 103 VAL A O 1
ATOM 820 N N . SER A 1 104 ? -6.383 -6.961 -10.543 1.00 80.56 104 SER A N 1
ATOM 821 C CA . SER A 1 104 ? -6.933 -8.263 -10.934 1.00 80.56 104 SER A CA 1
ATOM 822 C C . SER A 1 104 ? -7.209 -9.202 -9.754 1.00 80.56 104 SER A C 1
ATOM 824 O O . SER A 1 104 ? -7.567 -10.355 -9.969 1.00 80.56 104 SER A O 1
ATOM 826 N N . GLU A 1 105 ? -6.981 -8.747 -8.517 1.00 71.50 105 GLU A N 1
ATOM 827 C CA . GLU A 1 105 ? -6.953 -9.576 -7.303 1.00 71.50 105 GLU A CA 1
ATOM 828 C C . GLU A 1 105 ? -6.024 -10.813 -7.406 1.00 71.50 105 GLU A C 1
ATOM 830 O O . GLU A 1 105 ? -6.024 -11.654 -6.513 1.00 71.50 105 GLU A O 1
ATOM 835 N N . ASN A 1 106 ? -5.197 -10.930 -8.458 1.00 57.53 106 ASN A N 1
ATOM 836 C CA . ASN A 1 106 ? -4.396 -12.120 -8.776 1.00 57.53 106 ASN A CA 1
ATOM 837 C C . ASN A 1 106 ? -3.016 -12.131 -8.126 1.00 57.53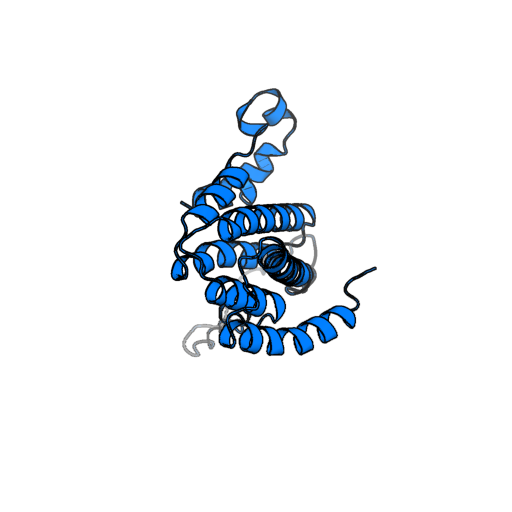 106 ASN A C 1
ATOM 839 O O . ASN A 1 106 ? -2.217 -13.031 -8.396 1.00 57.53 106 ASN A O 1
ATOM 843 N N . LEU A 1 107 ? -2.695 -11.163 -7.266 1.00 58.75 107 LEU A N 1
ATOM 844 C CA . LEU A 1 107 ? -1.496 -11.297 -6.453 1.00 58.75 107 LEU A CA 1
ATOM 845 C C . LEU A 1 107 ? -1.630 -12.627 -5.677 1.00 58.75 107 LEU A C 1
ATOM 847 O O . LEU A 1 107 ? -2.658 -12.836 -5.033 1.00 58.75 107 LEU A O 1
ATOM 851 N N . PRO A 1 108 ? -0.643 -13.540 -5.703 1.00 50.38 108 PRO A N 1
ATOM 852 C CA . PRO A 1 108 ? -0.722 -14.813 -4.968 1.00 50.38 108 PRO A CA 1
ATOM 853 C C . PRO A 1 108 ? -1.057 -14.622 -3.476 1.00 50.38 108 PRO A C 1
ATOM 855 O O . PRO A 1 108 ? -1.667 -15.462 -2.829 1.00 50.38 108 PRO A O 1
ATOM 858 N N . LEU A 1 109 ? -0.719 -13.441 -2.958 1.00 48.47 109 LEU A N 1
ATOM 859 C CA . LEU A 1 109 ? -1.001 -12.953 -1.611 1.00 48.47 109 LEU A CA 1
ATOM 860 C C . LEU A 1 109 ? -2.468 -12.568 -1.383 1.00 48.47 109 LEU A C 1
ATOM 862 O O . LEU A 1 109 ? -2.935 -12.539 -0.247 1.00 48.47 109 LEU A O 1
ATOM 866 N N . LEU A 1 110 ? -3.195 -12.206 -2.442 1.00 50.12 110 LEU A N 1
ATOM 867 C CA . LEU A 1 110 ? -4.615 -11.864 -2.420 1.00 50.12 110 LEU A CA 1
ATOM 868 C C . LEU A 1 110 ? -5.502 -13.119 -2.458 1.00 50.12 110 LEU A C 1
ATOM 870 O O . LEU A 1 110 ? -6.550 -13.128 -1.810 1.00 50.12 110 LEU A O 1
ATOM 874 N N . THR A 1 111 ? -5.024 -14.186 -3.102 1.00 50.50 111 THR A N 1
ATOM 875 C CA . THR A 1 111 ? -5.772 -15.412 -3.413 1.00 50.50 111 THR A CA 1
ATOM 876 C C . THR A 1 111 ? -5.534 -16.591 -2.481 1.00 50.50 111 THR A C 1
ATOM 878 O O . THR A 1 111 ? -6.123 -17.641 -2.747 1.00 50.50 111 THR A O 1
ATOM 881 N N . GLU A 1 112 ? -4.736 -16.468 -1.406 1.00 52.12 112 GLU A N 1
ATOM 882 C CA . GLU A 1 112 ? -4.593 -17.561 -0.434 1.00 52.12 112 GLU A CA 1
ATOM 883 C C . GLU A 1 112 ? -5.980 -18.028 0.023 1.00 52.12 112 GLU A C 1
ATOM 885 O O . GLU A 1 112 ? -6.674 -17.379 0.811 1.00 52.12 112 GLU A O 1
ATOM 890 N N . LYS A 1 113 ? -6.405 -19.164 -0.542 1.00 46.94 113 LYS A N 1
ATOM 891 C CA . LYS A 1 113 ? -7.572 -19.909 -0.106 1.00 46.94 113 LYS A CA 1
ATOM 892 C C . LYS A 1 113 ? -7.281 -20.233 1.338 1.00 46.94 113 LYS A C 1
ATOM 894 O O . LYS A 1 113 ? -6.387 -21.033 1.604 1.00 46.94 113 LYS A O 1
ATOM 899 N N . GLU A 1 114 ? -8.021 -19.600 2.238 1.00 49.19 114 GLU A N 1
ATOM 900 C CA . GLU A 1 114 ? -8.007 -19.932 3.651 1.00 49.19 114 GLU A CA 1
ATOM 901 C C . GLU A 1 114 ? -8.087 -21.455 3.760 1.00 49.19 114 GLU A C 1
ATOM 903 O O . GLU A 1 114 ? -9.138 -22.061 3.523 1.00 49.19 114 GLU A O 1
ATOM 908 N N . LYS A 1 115 ? -6.961 -22.094 4.095 1.00 44.62 115 LYS A N 1
ATOM 909 C CA . LYS A 1 115 ? -7.000 -23.412 4.704 1.00 44.62 115 LYS A CA 1
ATOM 910 C C . LYS A 1 115 ? -7.737 -23.168 6.005 1.00 44.62 115 LYS A C 1
ATOM 912 O O . LYS A 1 115 ? -7.134 -22.772 6.997 1.00 44.62 115 LYS A O 1
ATOM 917 N N . LYS A 1 116 ? -9.062 -23.344 5.982 1.00 46.84 116 LYS A N 1
ATOM 918 C CA . LYS A 1 116 ? -9.827 -23.562 7.205 1.00 46.84 116 LYS A CA 1
ATOM 919 C C . LYS A 1 116 ? -9.016 -24.598 7.980 1.00 46.84 116 LYS A C 1
ATOM 921 O O . LYS A 1 116 ? -8.765 -25.660 7.401 1.00 46.84 116 LYS A O 1
ATOM 926 N N . PRO A 1 117 ? -8.539 -24.304 9.201 1.00 45.06 117 PRO A N 1
ATOM 927 C CA . PRO A 1 117 ? -7.953 -25.352 10.012 1.00 45.06 117 PRO A CA 1
ATOM 928 C C . PRO A 1 117 ? -9.015 -26.445 10.074 1.00 45.06 117 PRO A C 1
ATOM 930 O O . PRO A 1 117 ? -10.154 -26.184 10.473 1.00 45.06 117 PRO A O 1
ATOM 933 N N . ALA A 1 118 ? -8.691 -27.620 9.532 1.00 48.84 118 ALA A N 1
ATOM 934 C CA . ALA A 1 118 ? -9.572 -28.764 9.643 1.00 48.84 118 ALA A CA 1
ATOM 935 C C . ALA A 1 118 ? -9.846 -28.924 11.137 1.00 48.84 118 ALA A C 1
ATOM 937 O O . ALA A 1 118 ? -8.901 -28.898 11.932 1.00 48.84 118 ALA A O 1
ATOM 938 N N . ALA A 1 119 ? -11.124 -28.999 11.518 1.00 57.31 119 ALA A N 1
ATOM 939 C CA . ALA A 1 119 ? -11.470 -29.314 12.893 1.00 57.31 119 ALA A CA 1
ATOM 940 C C . ALA A 1 119 ? -10.645 -30.550 13.286 1.00 57.31 119 ALA A C 1
ATOM 942 O O . ALA A 1 119 ? -10.600 -31.496 12.488 1.00 57.31 119 ALA A O 1
ATOM 943 N N . PRO A 1 120 ? -9.926 -30.523 14.423 1.00 60.22 120 PRO A N 1
ATOM 944 C CA . PRO A 1 120 ? -9.133 -31.668 14.830 1.00 60.22 120 PRO A CA 1
ATOM 945 C C . PRO A 1 120 ? -10.059 -32.881 14.837 1.00 60.22 120 PRO A C 1
ATOM 947 O O . PRO A 1 120 ? -11.134 -32.837 15.440 1.00 60.22 120 PRO A O 1
ATOM 950 N N . VAL A 1 121 ? -9.680 -33.916 14.082 1.00 66.06 121 VAL A N 1
ATOM 951 C CA . VAL A 1 121 ? -10.425 -35.175 14.041 1.00 66.06 121 VAL A CA 1
ATOM 952 C C . VAL A 1 121 ? -10.578 -35.624 15.495 1.00 66.06 121 VAL A C 1
ATOM 954 O O . VAL A 1 121 ? -9.559 -35.692 16.187 1.00 66.06 121 VAL A O 1
ATOM 957 N N . PRO A 1 122 ? -11.806 -35.856 15.994 1.00 61.56 122 PRO A N 1
ATOM 958 C CA . PRO A 1 122 ? -11.999 -36.283 17.369 1.00 61.56 122 PRO A CA 1
ATOM 959 C C . PRO A 1 122 ? -11.219 -37.578 17.582 1.00 61.56 122 PRO A C 1
ATOM 961 O O . PRO A 1 122 ? -11.500 -38.587 16.936 1.00 61.56 122 PRO A O 1
ATOM 964 N N . ASP A 1 123 ? -10.196 -37.531 18.432 1.00 67.19 123 ASP A N 1
ATOM 965 C CA . ASP A 1 123 ? -9.401 -38.708 18.750 1.00 67.19 123 ASP A CA 1
ATOM 966 C C . ASP A 1 123 ? -10.305 -39.690 19.505 1.00 67.19 123 ASP A C 1
ATOM 968 O O . ASP A 1 123 ? -10.769 -39.401 20.609 1.00 67.19 123 ASP A O 1
ATOM 972 N N . ALA A 1 124 ? -10.595 -40.841 18.894 1.00 68.88 124 ALA A N 1
ATOM 973 C CA . ALA A 1 124 ? -11.531 -41.838 19.418 1.00 68.88 124 ALA A CA 1
ATOM 974 C C . ALA A 1 124 ? -11.089 -42.447 20.765 1.00 68.88 124 ALA A C 1
ATOM 976 O O . ALA A 1 124 ? -11.843 -43.194 21.384 1.00 68.88 124 ALA A O 1
ATOM 977 N N . ARG A 1 125 ? -9.860 -42.149 21.211 1.00 74.00 125 ARG A N 1
ATOM 978 C CA . ARG A 1 125 ? -9.295 -42.570 22.501 1.00 74.00 125 ARG A CA 1
ATOM 979 C C . ARG A 1 125 ? -9.543 -41.571 23.630 1.00 74.00 125 ARG A C 1
ATOM 981 O O . ARG A 1 125 ? -9.279 -41.901 24.785 1.00 74.00 125 ARG A O 1
ATOM 988 N N . LEU A 1 126 ? -10.002 -40.358 23.320 1.00 65.50 126 LEU A N 1
ATOM 989 C CA . LEU A 1 126 ? -10.325 -39.365 24.337 1.00 65.50 126 LEU A CA 1
ATOM 990 C C . LEU A 1 126 ? -11.698 -39.672 24.950 1.00 65.50 126 LEU A C 1
ATOM 992 O O . LEU A 1 126 ? -12.637 -40.001 24.220 1.00 65.50 126 LEU A O 1
ATOM 996 N N . PRO A 1 127 ? -11.847 -39.552 26.281 1.00 68.44 127 PRO A N 1
ATOM 997 C CA . PRO A 1 127 ? -13.156 -39.644 26.906 1.00 68.44 127 PRO A CA 1
ATOM 998 C C . PRO A 1 127 ? -14.091 -38.565 26.329 1.00 68.44 127 PRO A C 1
ATOM 1000 O O . PRO A 1 127 ? -13.632 -37.463 26.003 1.00 68.44 127 PRO A O 1
ATOM 1003 N N . PRO A 1 128 ? -15.396 -38.863 26.190 1.00 69.69 128 PRO A N 1
ATOM 1004 C CA . PRO A 1 128 ? -16.369 -37.900 25.690 1.00 69.69 128 PRO A CA 1
ATOM 1005 C C . PRO A 1 128 ? -16.328 -36.617 26.527 1.00 69.69 128 PRO A C 1
ATOM 1007 O O . PRO A 1 128 ? -16.086 -36.662 27.736 1.00 69.69 128 PRO A O 1
ATOM 1010 N N . GLN A 1 129 ? -16.558 -35.467 25.884 1.00 65.50 129 GLN A N 1
ATOM 1011 C CA . GLN A 1 129 ? -16.595 -34.185 26.587 1.00 65.50 129 GLN A CA 1
ATOM 1012 C C . GLN A 1 129 ? -17.597 -34.271 27.744 1.00 65.50 129 GLN A C 1
ATOM 1014 O O . GLN A 1 129 ? -18.759 -34.624 27.545 1.00 65.50 129 GLN A O 1
ATOM 1019 N N . SER A 1 130 ? -17.111 -34.006 28.959 1.00 68.56 130 SER A N 1
ATOM 1020 C CA . SER A 1 130 ? -17.887 -34.128 30.193 1.00 68.56 130 SER A CA 1
ATOM 1021 C C . SER A 1 130 ? -19.171 -33.304 30.103 1.00 68.56 130 SER A C 1
ATOM 1023 O O . SER A 1 130 ? -19.129 -32.079 30.019 1.00 68.56 130 SER A O 1
ATOM 1025 N N . CYS A 1 131 ? -20.318 -33.979 30.177 1.00 59.16 131 CYS A N 1
ATOM 1026 C CA . CYS A 1 131 ? -21.646 -33.368 30.254 1.00 59.16 131 CYS A CA 1
ATOM 1027 C C . CYS A 1 131 ? -21.898 -32.609 31.573 1.00 59.16 131 CYS A C 1
ATOM 1029 O O . CYS A 1 131 ? -22.935 -31.967 31.716 1.00 59.16 131 CYS A O 1
ATOM 1031 N N . LEU A 1 132 ? -20.955 -32.663 32.525 1.00 64.44 132 LEU A N 1
ATOM 1032 C CA . LEU A 1 132 ? -20.972 -31.894 33.775 1.00 64.44 132 LEU A CA 1
ATOM 1033 C C . LEU A 1 132 ? -20.292 -30.522 33.639 1.00 64.44 132 LEU A C 1
ATOM 1035 O O . LEU A 1 132 ? -20.336 -29.718 34.569 1.00 64.44 132 LEU A O 1
ATOM 1039 N N . LEU A 1 133 ? -19.655 -30.241 32.499 1.00 70.12 133 LEU A N 1
ATOM 1040 C CA . LEU A 1 133 ? -19.165 -28.904 32.190 1.00 70.12 133 LEU A CA 1
ATOM 1041 C C . LEU A 1 133 ? -20.353 -28.055 31.750 1.00 70.12 133 LEU A C 1
ATOM 1043 O O . LEU A 1 133 ? -20.936 -28.277 30.689 1.00 70.12 133 LEU A O 1
ATOM 1047 N N . LEU A 1 134 ? -20.708 -27.077 32.582 1.00 70.19 134 LEU A N 1
ATOM 1048 C CA . LEU A 1 134 ? -21.661 -26.049 32.190 1.00 70.19 134 LEU A CA 1
ATOM 1049 C C . LEU A 1 134 ? -21.169 -25.420 30.875 1.00 70.19 134 LEU A C 1
ATOM 1051 O O . LEU A 1 134 ? -20.004 -25.010 30.808 1.00 70.19 134 LEU A O 1
ATOM 1055 N N . PRO A 1 135 ? -22.012 -25.344 29.827 1.00 68.06 135 PRO A N 1
ATOM 1056 C CA . PRO A 1 135 ? -21.648 -24.611 28.626 1.00 68.06 135 PRO A CA 1
ATOM 1057 C C . PRO A 1 135 ? -21.282 -23.178 29.021 1.00 68.06 135 PRO A C 1
ATOM 1059 O O . PRO A 1 135 ? -21.848 -22.630 29.972 1.00 68.06 135 PRO A O 1
ATOM 1062 N N . ALA A 1 136 ? -20.314 -22.589 28.312 1.00 71.38 136 ALA A N 1
ATOM 1063 C CA . ALA A 1 136 ? -19.890 -21.216 28.564 1.00 71.38 136 ALA A CA 1
ATOM 1064 C C . ALA A 1 136 ?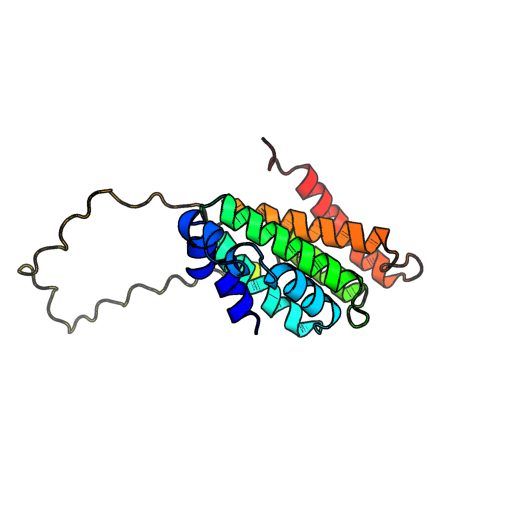 -21.123 -20.312 28.695 1.00 71.38 136 ALA A C 1
ATOM 1066 O O . ALA A 1 136 ? -22.061 -20.422 27.899 1.00 71.38 136 ALA A O 1
ATOM 1067 N N . THR A 1 137 ? -21.134 -19.463 29.725 1.00 71.19 137 THR A N 1
ATOM 1068 C CA . THR A 1 137 ? -22.278 -18.598 30.013 1.00 71.19 137 THR A CA 1
ATOM 1069 C C . THR A 1 137 ? -22.668 -17.839 28.744 1.00 71.19 137 THR A C 1
ATOM 1071 O O . THR A 1 137 ? -21.796 -17.250 28.096 1.00 71.19 137 THR A O 1
ATOM 1074 N N . PRO A 1 138 ? -23.950 -17.879 28.335 1.00 68.25 138 PRO A N 1
ATOM 1075 C CA . PRO A 1 138 ? -24.373 -17.263 27.090 1.00 68.25 138 PRO A CA 1
ATOM 1076 C C . PRO A 1 138 ? -24.067 -15.767 27.151 1.00 68.25 138 PRO A C 1
ATOM 1078 O O . PRO A 1 138 ? -24.639 -15.021 27.947 1.00 68.25 138 PRO A O 1
ATOM 1081 N N . VAL A 1 139 ? -23.118 -15.334 26.325 1.00 73.75 139 VAL A N 1
ATOM 1082 C CA . VAL A 1 139 ? -22.763 -13.923 26.195 1.00 73.75 139 VAL A CA 1
ATOM 1083 C C . VAL A 1 139 ? -23.934 -13.181 25.559 1.00 73.75 139 VAL A C 1
ATOM 1085 O O . VAL A 1 139 ? -24.553 -13.649 24.603 1.00 73.75 139 VAL A O 1
ATOM 1088 N N . ARG A 1 140 ? -24.262 -12.008 26.107 1.00 69.06 140 ARG A N 1
ATOM 1089 C CA . ARG A 1 140 ? -25.307 -11.136 25.567 1.00 69.06 140 ARG A CA 1
ATOM 1090 C C . ARG A 1 140 ? -24.896 -10.672 24.165 1.00 69.06 140 ARG A C 1
ATOM 1092 O O . ARG A 1 140 ? -23.873 -10.013 24.011 1.00 69.06 140 ARG A O 1
ATOM 1099 N N . GLY A 1 141 ? -25.734 -10.973 23.179 1.00 65.00 141 GLY A N 1
ATOM 1100 C CA . GLY A 1 141 ? -25.464 -10.733 21.763 1.00 65.00 141 GLY A CA 1
ATOM 1101 C C . GLY A 1 141 ? -25.168 -12.061 21.081 1.00 65.00 141 GLY A C 1
ATOM 1102 O O . GLY A 1 141 ? -24.143 -12.674 21.352 1.00 65.00 141 GLY A O 1
ATOM 1103 N N . GLY A 1 142 ? -26.102 -12.523 20.246 1.00 69.62 142 GLY A N 1
ATOM 1104 C CA . GLY A 1 142 ? -25.981 -13.774 19.498 1.00 69.62 142 GLY A CA 1
ATOM 1105 C C . GLY A 1 142 ? -24.763 -13.809 18.560 1.00 69.62 142 GLY A C 1
ATOM 1106 O O . GLY A 1 142 ? -23.894 -12.936 18.626 1.00 69.62 142 GLY A O 1
ATOM 1107 N N . PRO A 1 143 ? -24.669 -14.808 17.666 1.00 62.41 143 PRO A N 1
ATOM 1108 C CA . PRO A 1 143 ? -23.539 -14.917 16.750 1.00 62.41 143 PRO A CA 1
ATOM 1109 C C . PRO A 1 143 ? -23.322 -13.588 16.017 1.00 62.41 143 PRO A C 1
ATOM 1111 O O . PRO A 1 143 ? -24.236 -13.066 15.374 1.00 62.41 143 PRO A O 1
ATOM 1114 N N . LYS A 1 144 ? -22.116 -13.017 16.159 1.00 61.44 144 LYS A N 1
ATOM 1115 C CA . LYS A 1 144 ? -21.716 -11.811 15.426 1.00 61.44 144 LYS A CA 1
ATOM 1116 C C . LYS A 1 144 ? -21.983 -12.069 13.943 1.00 61.44 144 LYS A C 1
ATOM 1118 O O . LYS A 1 144 ? -21.598 -13.124 13.439 1.00 61.44 144 LYS A O 1
ATOM 1123 N N . ALA A 1 145 ? -22.661 -11.134 13.277 1.00 58.94 145 ALA A N 1
ATOM 1124 C CA . ALA A 1 145 ? -22.999 -11.266 11.865 1.00 58.94 145 ALA A CA 1
ATOM 1125 C C . ALA A 1 145 ? -21.751 -11.657 11.058 1.00 58.94 145 ALA A C 1
ATOM 1127 O O . ALA A 1 145 ? -20.679 -11.079 11.254 1.00 58.94 145 ALA A O 1
ATOM 1128 N N . VAL A 1 146 ? -21.886 -12.653 10.179 1.00 60.00 146 VAL A N 1
ATOM 1129 C CA . VAL A 1 146 ? -20.794 -13.080 9.301 1.00 60.00 146 VAL A CA 1
ATOM 1130 C C . VAL A 1 146 ? -20.504 -11.929 8.347 1.00 60.00 146 VAL A C 1
ATOM 1132 O O . VAL A 1 146 ? -21.294 -11.622 7.458 1.00 60.00 146 VAL A O 1
ATOM 1135 N N . VAL A 1 147 ? -19.383 -11.257 8.569 1.00 61.97 147 VAL A N 1
ATOM 1136 C CA . VAL A 1 147 ? -18.951 -10.135 7.740 1.00 61.97 147 VAL A CA 1
ATOM 1137 C C . VAL A 1 147 ? -18.328 -10.671 6.457 1.00 61.97 147 VAL A C 1
ATOM 1139 O O . VAL A 1 147 ? -17.517 -11.599 6.483 1.00 61.97 147 VAL A O 1
ATOM 1142 N N . ASN A 1 148 ? -18.718 -10.107 5.313 1.00 64.75 148 ASN A N 1
ATOM 1143 C CA . ASN A 1 148 ? -18.111 -10.473 4.043 1.00 64.75 148 ASN A CA 1
ATOM 1144 C C . ASN A 1 148 ? -16.684 -9.910 3.998 1.00 64.75 148 ASN A C 1
ATOM 1146 O O . ASN A 1 148 ? -16.488 -8.698 3.888 1.00 64.75 148 ASN A O 1
ATOM 1150 N N . LYS A 1 149 ? -15.688 -10.801 4.046 1.00 66.19 149 LYS A N 1
ATOM 1151 C CA . LYS A 1 149 ? -14.254 -10.466 3.987 1.00 66.19 149 LYS A CA 1
ATOM 1152 C C . LYS A 1 149 ? -13.862 -9.689 2.723 1.00 66.19 149 LYS A C 1
ATOM 1154 O O . LYS A 1 149 ? -12.796 -9.085 2.688 1.00 66.19 149 LYS A O 1
ATOM 1159 N N . LYS A 1 150 ? -14.714 -9.688 1.687 1.00 69.38 150 LYS A N 1
ATOM 1160 C CA . LYS A 1 150 ? -14.473 -8.979 0.424 1.00 69.38 150 LYS A CA 1
ATOM 1161 C C . LYS A 1 150 ? -14.999 -7.543 0.364 1.00 69.38 150 LYS A C 1
ATOM 1163 O O . LYS A 1 150 ? -14.676 -6.841 -0.585 1.00 69.38 150 LYS A O 1
ATOM 1168 N N . THR A 1 151 ? -15.754 -7.081 1.362 1.00 77.19 151 THR A N 1
ATOM 1169 C CA . THR A 1 151 ? -16.471 -5.785 1.304 1.00 77.19 151 THR A CA 1
ATOM 1170 C C . THR A 1 151 ? -15.556 -4.602 0.974 1.00 77.19 151 THR A C 1
ATOM 1172 O O . THR A 1 151 ? -15.903 -3.726 0.190 1.00 77.19 151 THR A O 1
ATOM 1175 N N . ASN A 1 152 ? -14.351 -4.594 1.538 1.00 84.94 152 ASN A N 1
ATOM 1176 C CA . ASN A 1 152 ? -13.419 -3.482 1.395 1.00 84.94 152 ASN A CA 1
ATOM 1177 C C . ASN A 1 152 ? -12.370 -3.700 0.289 1.00 84.94 152 ASN A C 1
ATOM 1179 O O . ASN A 1 152 ? -11.472 -2.877 0.136 1.00 84.94 152 ASN A O 1
ATOM 1183 N N . MET A 1 153 ? -12.424 -4.803 -0.470 1.00 85.31 153 MET A N 1
ATOM 1184 C CA . MET A 1 153 ? -11.343 -5.140 -1.410 1.00 85.31 153 MET A CA 1
ATOM 1185 C C . MET A 1 153 ? -11.253 -4.188 -2.604 1.00 85.31 153 MET A C 1
ATOM 1187 O O . MET A 1 153 ? -10.161 -4.004 -3.141 1.00 85.31 153 MET A O 1
ATOM 1191 N N . HIS A 1 154 ? -12.339 -3.473 -2.908 1.00 86.69 154 HIS A N 1
ATOM 1192 C CA . HIS A 1 154 ? -12.370 -2.384 -3.885 1.00 86.69 154 HIS A CA 1
ATOM 1193 C C . HIS A 1 154 ? -11.272 -1.326 -3.657 1.00 86.69 154 HIS A C 1
ATOM 1195 O O . HIS A 1 154 ? -10.775 -0.750 -4.618 1.00 86.69 154 HIS A O 1
ATOM 1201 N N . ILE A 1 155 ? -10.812 -1.113 -2.416 1.00 90.88 155 ILE A N 1
ATOM 1202 C CA . ILE A 1 155 ? -9.732 -0.154 -2.115 1.00 90.88 155 ILE A CA 1
ATOM 1203 C C . ILE A 1 155 ? -8.405 -0.574 -2.763 1.00 90.88 155 ILE A C 1
ATOM 1205 O O . ILE A 1 155 ? -7.616 0.283 -3.167 1.00 90.88 155 ILE A O 1
ATOM 1209 N N . PHE A 1 156 ? -8.135 -1.878 -2.889 1.00 89.81 156 PHE A N 1
ATOM 1210 C CA . PHE A 1 156 ? -6.947 -2.358 -3.601 1.00 89.81 156 PHE A CA 1
ATOM 1211 C C . PHE A 1 156 ? -7.074 -2.169 -5.105 1.00 89.81 156 PHE A C 1
ATOM 1213 O O . PHE A 1 156 ? -6.099 -1.759 -5.735 1.00 89.81 156 PHE A O 1
ATOM 1220 N N . ILE A 1 157 ? -8.269 -2.394 -5.652 1.00 89.75 157 ILE A N 1
ATOM 1221 C CA . ILE A 1 157 ? -8.572 -2.143 -7.062 1.00 89.75 157 ILE A CA 1
ATOM 1222 C C . ILE A 1 157 ? -8.371 -0.653 -7.366 1.00 89.75 157 ILE A C 1
ATOM 1224 O O . ILE A 1 157 ? -7.585 -0.310 -8.248 1.00 89.75 157 ILE A O 1
ATOM 1228 N N . GLU A 1 158 ? -8.968 0.243 -6.573 1.00 91.44 158 GLU A N 1
ATOM 1229 C CA . GLU A 1 158 ? -8.794 1.697 -6.695 1.00 91.44 158 GLU A CA 1
ATOM 1230 C C . GLU A 1 158 ? -7.316 2.097 -6.589 1.00 91.44 158 GLU A C 1
ATOM 1232 O O . GLU A 1 158 ? -6.803 2.851 -7.419 1.00 91.44 158 GLU A O 1
ATOM 1237 N N . SER A 1 159 ? -6.597 1.548 -5.608 1.00 93.19 159 SER A N 1
ATOM 1238 C CA . SER A 1 159 ? -5.168 1.815 -5.413 1.00 93.19 159 SER A CA 1
ATOM 1239 C C . SER A 1 159 ? -4.323 1.342 -6.602 1.00 93.19 159 SER A C 1
ATOM 1241 O O . SER A 1 159 ? -3.418 2.057 -7.034 1.00 93.19 159 SER A O 1
ATOM 1243 N N . GLY A 1 160 ? -4.624 0.171 -7.168 1.00 92.75 160 GLY A N 1
ATOM 1244 C CA . GLY A 1 160 ? -3.956 -0.371 -8.351 1.00 92.75 160 GLY A CA 1
ATOM 1245 C C . GLY A 1 160 ? -4.213 0.467 -9.606 1.00 92.75 160 GLY A C 1
ATOM 1246 O O . GLY A 1 160 ? -3.270 0.809 -10.322 1.00 92.75 160 GLY A O 1
ATOM 1247 N N . LEU A 1 161 ? -5.460 0.891 -9.826 1.00 92.69 161 LEU A N 1
ATOM 1248 C CA . LEU A 1 161 ? -5.827 1.803 -10.915 1.00 92.69 161 LEU A CA 1
ATOM 1249 C C . LEU A 1 161 ? -5.146 3.164 -10.758 1.00 92.69 161 LEU A C 1
ATOM 1251 O O . LEU A 1 161 ? -4.646 3.744 -11.723 1.00 92.69 161 LEU A O 1
ATOM 1255 N N . ARG A 1 162 ? -5.069 3.667 -9.525 1.00 94.19 162 ARG A N 1
ATOM 1256 C CA . ARG A 1 162 ? -4.400 4.928 -9.215 1.00 94.19 162 ARG A CA 1
ATOM 1257 C C . ARG A 1 162 ? -2.896 4.843 -9.447 1.00 94.19 162 ARG A C 1
ATOM 1259 O O . ARG A 1 162 ? -2.321 5.800 -9.962 1.00 94.19 162 ARG A O 1
ATOM 1266 N N . LEU A 1 163 ? -2.272 3.715 -9.110 1.00 94.19 163 LEU A N 1
ATOM 1267 C CA . LEU A 1 163 ? -0.875 3.443 -9.437 1.00 94.19 163 LEU A CA 1
ATOM 1268 C C . LEU A 1 163 ? -0.665 3.464 -10.956 1.00 94.19 163 LEU A C 1
ATOM 1270 O O . LEU A 1 163 ? 0.187 4.214 -11.420 1.00 94.19 163 LEU A O 1
ATOM 1274 N N . LEU A 1 164 ? -1.488 2.738 -11.723 1.00 93.19 164 LEU A N 1
ATOM 1275 C CA . LEU A 1 164 ? -1.425 2.724 -13.189 1.00 93.19 164 LEU A CA 1
ATOM 1276 C C . LEU A 1 164 ? -1.552 4.136 -13.778 1.00 93.19 164 LEU A C 1
ATOM 1278 O O . LEU A 1 164 ? -0.684 4.575 -14.532 1.00 93.19 164 LEU A O 1
ATOM 1282 N N . HIS A 1 165 ? -2.594 4.875 -13.390 1.00 92.88 165 HIS A N 1
ATOM 1283 C CA . HIS A 1 165 ? -2.824 6.242 -13.854 1.00 92.88 165 HIS A CA 1
ATOM 1284 C C . HIS A 1 165 ? -1.625 7.149 -13.561 1.00 92.88 165 HIS A C 1
ATOM 1286 O O . HIS A 1 165 ? -1.178 7.891 -14.435 1.00 92.88 165 HIS A O 1
ATOM 1292 N N . LEU A 1 166 ? -1.072 7.091 -12.348 1.00 93.06 166 LEU A N 1
ATOM 1293 C CA . LEU A 1 166 ? 0.066 7.926 -11.986 1.00 93.06 166 LEU A CA 1
ATOM 1294 C C . LEU A 1 166 ? 1.353 7.507 -12.706 1.00 93.06 166 LEU A C 1
ATOM 1296 O O . LEU A 1 166 ? 2.116 8.383 -13.109 1.00 93.06 166 LEU A O 1
ATOM 1300 N N . SER A 1 167 ? 1.598 6.212 -12.908 1.00 90.88 167 SER A N 1
ATOM 1301 C CA . SER A 1 167 ? 2.748 5.718 -13.676 1.00 90.88 167 SER A CA 1
ATOM 1302 C C . SER A 1 167 ? 2.707 6.171 -15.139 1.00 90.88 167 SER A C 1
ATOM 1304 O O . SER A 1 167 ? 3.749 6.536 -15.688 1.00 90.88 167 SER A O 1
ATOM 1306 N N . LEU A 1 168 ? 1.513 6.223 -15.739 1.00 89.81 168 LEU A N 1
ATOM 1307 C CA . LEU A 1 168 ? 1.297 6.777 -17.078 1.00 89.81 168 LEU A CA 1
ATOM 1308 C C . LEU A 1 168 ? 1.476 8.301 -17.085 1.00 89.81 168 LEU A C 1
ATOM 1310 O O . LEU A 1 168 ? 2.227 8.839 -17.893 1.00 89.81 168 LEU A O 1
ATOM 1314 N N . LYS A 1 169 ? 0.853 9.006 -16.131 1.00 90.94 169 LYS A N 1
ATOM 1315 C CA . LYS A 1 169 ? 0.909 10.473 -16.029 1.00 90.94 169 LYS A CA 1
ATOM 1316 C C . LYS A 1 169 ? 2.322 11.008 -15.782 1.00 90.94 169 LYS A C 1
ATOM 1318 O O . LYS A 1 169 ? 2.650 12.102 -16.225 1.00 90.94 169 LYS A O 1
ATOM 1323 N N . THR A 1 170 ? 3.144 10.272 -15.038 1.00 86.88 170 THR A N 1
ATOM 1324 C CA . THR A 1 170 ? 4.524 10.668 -14.704 1.00 86.88 170 THR A CA 1
ATOM 1325 C C . THR A 1 170 ? 5.550 10.219 -15.747 1.00 86.88 170 THR A C 1
ATOM 1327 O O . THR A 1 170 ? 6.749 10.359 -15.514 1.00 86.88 170 THR A O 1
ATOM 1330 N N . SER A 1 171 ? 5.103 9.680 -16.889 1.00 81.62 171 SER A N 1
ATOM 1331 C CA . SER A 1 171 ? 5.957 9.209 -17.990 1.00 81.62 171 SER A CA 1
ATOM 1332 C C . SER A 1 171 ? 7.004 8.170 -17.568 1.00 81.62 171 SER A C 1
ATOM 1334 O O . SER A 1 171 ? 8.045 8.019 -18.211 1.00 81.62 171 SER A O 1
ATOM 1336 N N . ARG A 1 172 ? 6.740 7.433 -16.478 1.00 80.38 172 ARG A N 1
ATOM 1337 C CA . ARG A 1 172 ? 7.571 6.292 -16.052 1.00 80.38 172 ARG A CA 1
ATOM 1338 C C . ARG A 1 172 ? 7.439 5.130 -17.031 1.00 80.38 172 ARG A C 1
ATOM 1340 O O . ARG A 1 172 ? 8.386 4.375 -17.220 1.00 80.38 172 ARG A O 1
ATOM 1347 N N . ILE A 1 173 ? 6.268 5.024 -17.648 1.00 80.00 173 ILE A N 1
ATOM 1348 C CA . ILE A 1 173 ? 5.938 4.095 -18.721 1.00 80.00 173 ILE A CA 1
ATOM 1349 C C . ILE A 1 173 ? 6.122 4.869 -20.029 1.00 80.00 173 ILE A C 1
ATOM 1351 O O . ILE A 1 173 ? 5.377 5.809 -20.304 1.00 80.00 173 ILE A O 1
ATOM 1355 N N . LYS A 1 174 ? 7.154 4.526 -20.802 1.00 78.12 174 LYS A N 1
ATOM 1356 C CA . LYS A 1 174 ? 7.441 5.171 -22.089 1.00 78.12 174 LYS A CA 1
ATOM 1357 C C . LYS A 1 174 ? 6.795 4.370 -23.215 1.00 78.12 174 LYS A C 1
ATOM 1359 O O . LYS A 1 174 ? 6.919 3.153 -23.248 1.00 78.12 174 LYS A O 1
ATOM 1364 N N . SER A 1 175 ? 6.189 5.060 -24.176 1.00 70.69 175 SER A N 1
ATOM 1365 C CA . SER A 1 175 ? 5.633 4.453 -25.395 1.00 70.69 175 SER A CA 1
ATOM 1366 C C . SER A 1 175 ? 6.698 3.936 -26.368 1.00 70.69 175 SER A C 1
ATOM 1368 O O . SER A 1 175 ? 6.369 3.280 -27.346 1.00 70.69 175 SER A O 1
ATOM 1370 N N . SER A 1 176 ? 7.976 4.230 -26.120 1.00 76.56 176 SER A N 1
ATOM 1371 C CA . SER A 1 176 ? 9.089 3.826 -26.987 1.00 76.56 176 SER A CA 1
ATOM 1372 C C . SER A 1 176 ? 9.493 2.357 -26.839 1.00 76.56 176 SER A C 1
ATOM 1374 O O . SER A 1 176 ? 10.229 1.855 -27.678 1.00 76.56 176 SER A O 1
ATOM 1376 N N . SER A 1 177 ? 9.077 1.681 -25.766 1.00 80.31 177 SER A N 1
ATOM 1377 C CA . SER A 1 177 ? 9.417 0.279 -25.511 1.00 80.31 177 SER A CA 1
ATOM 1378 C C . SER A 1 177 ? 8.236 -0.624 -25.845 1.00 80.31 177 SER A C 1
ATOM 1380 O O . SER A 1 177 ? 7.255 -0.640 -25.103 1.00 80.31 177 SER A O 1
ATOM 1382 N N . GLU A 1 178 ? 8.368 -1.398 -26.921 1.00 85.62 178 GLU A N 1
ATOM 1383 C CA . GLU A 1 178 ? 7.371 -2.364 -27.405 1.00 85.62 178 GLU A CA 1
ATOM 1384 C C . GLU A 1 178 ? 6.922 -3.334 -26.303 1.00 85.62 178 GLU A C 1
ATOM 1386 O O . GLU A 1 178 ? 5.733 -3.454 -26.037 1.00 85.62 178 GLU A O 1
ATOM 1391 N N . HIS A 1 179 ? 7.869 -3.885 -25.539 1.00 86.88 179 HIS A N 1
ATOM 1392 C CA . HIS A 1 179 ? 7.574 -4.787 -24.421 1.00 86.88 179 HIS A CA 1
ATOM 1393 C C . HIS A 1 179 ? 6.617 -4.193 -23.369 1.00 86.88 179 HIS A C 1
ATOM 1395 O O . HIS A 1 179 ? 5.745 -4.871 -22.835 1.00 86.88 179 HIS A O 1
ATOM 1401 N N . VAL A 1 180 ? 6.757 -2.902 -23.061 1.00 83.88 180 VAL A N 1
ATOM 1402 C CA . VAL A 1 180 ? 5.909 -2.230 -22.065 1.00 83.88 180 VAL A CA 1
ATOM 1403 C C . VAL A 1 180 ? 4.499 -1.994 -22.613 1.00 83.88 180 VAL A C 1
ATOM 1405 O O . VAL A 1 180 ? 3.544 -1.975 -21.838 1.00 83.88 180 VAL A O 1
ATOM 1408 N N . LEU A 1 181 ? 4.357 -1.832 -23.933 1.00 85.62 181 LEU A N 1
ATOM 1409 C CA . LEU A 1 181 ? 3.054 -1.753 -24.593 1.00 85.62 181 LEU A CA 1
ATOM 1410 C C . LEU A 1 181 ? 2.342 -3.108 -24.548 1.00 85.62 181 LEU A C 1
ATOM 1412 O O . LEU A 1 181 ? 1.187 -3.152 -24.142 1.00 85.62 181 LEU A O 1
ATOM 1416 N N . GLU A 1 182 ? 3.050 -4.204 -24.828 1.00 89.19 182 GLU A N 1
ATOM 1417 C CA . GLU A 1 182 ? 2.506 -5.565 -24.688 1.00 89.19 182 GLU A CA 1
ATOM 1418 C C . GLU A 1 182 ? 2.030 -5.840 -23.249 1.00 89.19 182 GLU A C 1
ATOM 1420 O O . GLU A 1 182 ? 0.991 -6.459 -23.025 1.00 89.19 182 GLU A O 1
ATOM 1425 N N . MET A 1 183 ? 2.747 -5.330 -22.238 1.00 88.75 183 MET A N 1
ATOM 1426 C CA . MET A 1 183 ? 2.332 -5.443 -20.834 1.00 88.75 183 MET A CA 1
ATOM 1427 C C . MET A 1 183 ? 1.068 -4.639 -20.486 1.00 88.75 183 MET A C 1
ATOM 1429 O O . MET A 1 183 ? 0.459 -4.899 -19.445 1.00 88.75 183 MET A O 1
ATOM 1433 N N . LEU A 1 184 ? 0.670 -3.662 -21.308 1.00 88.75 184 LEU A N 1
ATOM 1434 C CA . LEU A 1 184 ? -0.565 -2.899 -21.120 1.00 88.75 184 LEU A CA 1
ATOM 1435 C C . LEU A 1 184 ? -1.791 -3.615 -21.700 1.00 88.75 184 LEU A C 1
ATOM 1437 O O . LEU A 1 184 ? -2.891 -3.401 -21.191 1.00 88.75 184 LEU A O 1
ATOM 1441 N N . ASP A 1 185 ? -1.629 -4.499 -22.686 1.00 89.88 185 ASP A N 1
ATOM 1442 C CA . ASP A 1 185 ? -2.751 -5.199 -23.329 1.00 89.88 185 ASP A CA 1
ATOM 1443 C C . ASP A 1 185 ? -3.654 -5.958 -22.333 1.00 89.88 185 ASP A C 1
ATOM 1445 O O . ASP A 1 185 ? -4.882 -5.807 -22.396 1.00 89.88 185 ASP A O 1
ATOM 1449 N N . PRO A 1 186 ? -3.119 -6.689 -21.329 1.00 90.06 186 PRO A N 1
ATOM 1450 C CA . PRO A 1 186 ? -3.945 -7.357 -20.326 1.00 90.06 186 PRO A CA 1
ATOM 1451 C C . PRO A 1 186 ? -4.810 -6.392 -19.504 1.00 90.06 186 PRO A C 1
ATOM 1453 O O . PRO A 1 186 ? -5.885 -6.784 -19.038 1.00 90.06 186 PRO A O 1
ATOM 1456 N N . PHE A 1 187 ? -4.389 -5.132 -19.334 1.00 89.06 187 PHE A N 1
ATOM 1457 C CA . PHE A 1 187 ? -5.162 -4.144 -18.581 1.00 89.06 187 PHE A CA 1
ATOM 1458 C C . PHE A 1 187 ? -6.469 -3.783 -19.269 1.00 89.06 187 PHE A C 1
ATOM 1460 O O . PHE A 1 187 ? -7.408 -3.425 -18.569 1.00 89.06 187 PHE A O 1
ATOM 1467 N N . VAL A 1 188 ? -6.577 -3.903 -20.594 1.00 89.06 188 VAL A N 1
ATOM 1468 C CA . VAL A 1 188 ? -7.813 -3.563 -21.315 1.00 89.06 188 VAL A CA 1
ATOM 1469 C C . VAL A 1 188 ? -8.975 -4.415 -20.811 1.00 89.06 188 VAL A C 1
ATOM 1471 O O . VAL A 1 188 ? -10.015 -3.880 -20.431 1.00 89.06 188 VAL A O 1
ATOM 1474 N N . SER A 1 189 ? -8.776 -5.732 -20.716 1.00 87.19 189 SER A N 1
ATOM 1475 C CA . SER A 1 189 ? -9.801 -6.648 -20.197 1.00 87.19 189 SER A CA 1
ATOM 1476 C C . SER A 1 189 ? -10.191 -6.324 -18.752 1.00 87.19 189 SER A C 1
ATOM 1478 O O . SER A 1 189 ? -11.371 -6.299 -18.407 1.00 87.19 189 SER A O 1
ATOM 1480 N N . VAL A 1 190 ? -9.202 -6.008 -17.914 1.00 87.44 190 VAL A N 1
ATOM 1481 C CA . VAL A 1 190 ? -9.413 -5.676 -16.506 1.00 87.44 190 VAL A CA 1
ATOM 1482 C C . VAL A 1 190 ? -10.154 -4.345 -16.357 1.00 87.44 190 VAL A C 1
ATOM 1484 O O . VAL A 1 190 ? -11.101 -4.261 -15.584 1.00 87.44 190 VAL A O 1
ATOM 1487 N N . LEU A 1 191 ? -9.782 -3.322 -17.126 1.00 88.12 191 LEU A N 1
ATOM 1488 C CA . LEU A 1 191 ? -10.429 -2.010 -17.110 1.00 88.12 191 LEU A CA 1
ATOM 1489 C C . LEU A 1 191 ? -11.880 -2.087 -17.588 1.00 88.12 191 LEU A C 1
ATOM 1491 O O . LEU A 1 191 ? -12.744 -1.458 -16.982 1.00 88.12 191 LEU A O 1
ATOM 1495 N N . ILE A 1 192 ? -12.167 -2.886 -18.622 1.00 86.94 192 ILE A N 1
ATOM 1496 C CA . ILE A 1 192 ? -13.543 -3.141 -19.073 1.00 86.94 192 ILE A CA 1
ATOM 1497 C C . ILE A 1 192 ? -14.364 -3.765 -17.938 1.00 86.94 192 ILE A C 1
ATOM 1499 O O . ILE A 1 192 ? -15.471 -3.306 -17.658 1.00 86.94 192 ILE A O 1
ATOM 1503 N N . ASN A 1 193 ? -13.804 -4.752 -17.236 1.00 84.81 193 ASN A N 1
ATOM 1504 C CA . ASN A 1 193 ? -14.467 -5.360 -16.083 1.00 84.81 193 ASN A CA 1
ATOM 1505 C C . ASN A 1 193 ? -14.703 -4.340 -14.956 1.00 84.81 193 ASN A C 1
ATOM 1507 O O . ASN A 1 193 ? -15.791 -4.313 -14.386 1.00 84.81 193 ASN A O 1
ATOM 1511 N N . CYS A 1 194 ? -13.733 -3.464 -14.670 1.00 83.69 194 CYS A N 1
ATOM 1512 C CA . CYS A 1 194 ? -13.888 -2.396 -13.678 1.00 83.69 194 CYS A CA 1
ATOM 1513 C C . CYS A 1 194 ? -14.975 -1.380 -14.064 1.00 83.69 194 CYS A C 1
ATOM 151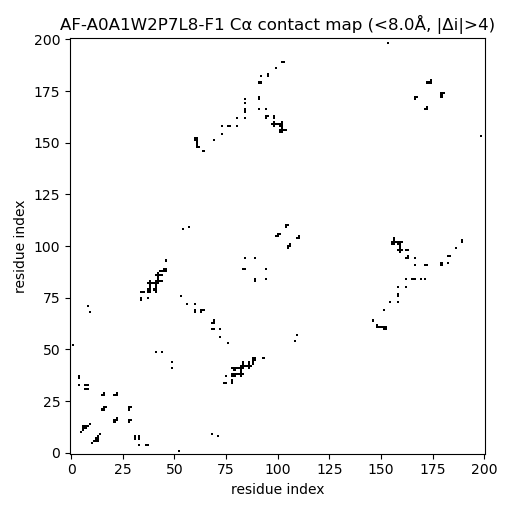5 O O . CYS A 1 194 ? -15.677 -0.892 -13.186 1.00 83.69 194 CYS A O 1
ATOM 1517 N N . LEU A 1 195 ? -15.146 -1.069 -15.353 1.00 83.88 195 LEU A N 1
ATOM 1518 C CA . LEU A 1 195 ? -16.217 -0.183 -15.829 1.00 83.88 195 LEU A CA 1
ATOM 1519 C C . LEU A 1 195 ? -17.608 -0.823 -15.703 1.00 83.88 195 LEU A C 1
ATOM 1521 O O . LEU A 1 195 ? -18.592 -0.114 -15.507 1.00 83.88 195 LEU A O 1
ATOM 1525 N N . GLY A 1 196 ? -17.692 -2.151 -15.817 1.00 78.38 196 GLY A N 1
ATOM 1526 C CA . GLY A 1 196 ? -18.924 -2.912 -15.599 1.00 78.38 196 GLY A CA 1
ATOM 1527 C C . GLY A 1 196 ? -19.238 -3.197 -14.125 1.00 78.38 196 GLY A C 1
ATOM 1528 O O . GLY A 1 196 ? -20.363 -3.587 -13.809 1.00 78.38 196 GLY A O 1
ATOM 1529 N N . ALA A 1 197 ? -18.273 -3.012 -13.220 1.00 73.38 197 ALA A N 1
ATOM 1530 C CA . ALA A 1 197 ? -18.444 -3.260 -11.795 1.00 73.38 197 ALA A CA 1
ATOM 1531 C C . ALA A 1 197 ? -19.317 -2.168 -11.152 1.00 73.38 197 ALA A C 1
ATOM 1533 O O . ALA A 1 197 ? -18.971 -0.988 -11.132 1.00 73.38 197 ALA A O 1
ATOM 1534 N N . GLN A 1 198 ? -20.461 -2.561 -10.591 1.00 60.66 198 GLN A N 1
ATOM 1535 C CA . GLN A 1 198 ? -21.362 -1.674 -9.846 1.00 60.66 198 GLN A CA 1
ATOM 1536 C C . GLN A 1 198 ? -20.899 -1.458 -8.393 1.00 60.66 198 GLN A C 1
ATOM 1538 O O . GLN A 1 198 ? -21.691 -1.581 -7.463 1.00 60.66 198 GLN A O 1
ATOM 1543 N N . ASP A 1 199 ? -19.634 -1.097 -8.175 1.00 57.03 199 ASP A N 1
ATOM 1544 C CA . ASP A 1 199 ? -19.119 -0.789 -6.827 1.00 57.03 199 ASP A CA 1
ATOM 1545 C C . ASP A 1 199 ? -19.478 0.635 -6.350 1.00 57.03 199 ASP A C 1
ATOM 1547 O O . ASP A 1 199 ? -18.912 1.147 -5.385 1.00 57.03 199 ASP A O 1
ATOM 1551 N N . VAL A 1 200 ? -20.445 1.292 -7.003 1.00 38.41 200 VAL A N 1
ATOM 1552 C CA . VAL A 1 200 ? -20.884 2.653 -6.670 1.00 38.41 200 VAL A CA 1
ATOM 1553 C C . VAL A 1 200 ? -22.407 2.731 -6.569 1.00 38.41 200 VAL A C 1
ATOM 1555 O O . VAL A 1 200 ? -23.120 2.846 -7.569 1.00 38.41 200 VAL A O 1
ATOM 1558 N N . LYS A 1 201 ? -22.885 2.743 -5.324 1.00 32.00 201 LYS A N 1
ATOM 1559 C CA . LYS A 1 201 ? -23.967 3.616 -4.859 1.00 32.00 201 LYS A CA 1
ATOM 1560 C C . LYS A 1 201 ? -23.622 4.136 -3.471 1.00 32.00 201 LYS A C 1
ATOM 1562 O O . LYS A 1 201 ? -23.209 3.310 -2.630 1.00 32.00 201 LYS A O 1
#

Radius of gyration: 21.84 Å; Cα contacts (8 Å, |Δi|>4): 156; chains: 1; bounding box: 41×60×61 Å

Mean predicted aligned error: 10.38 Å

Organism: Mus musculus (NCBI:txid10090)

Nearest PDB structures (foldseek):
  7mqa-assembly1_SP  TM=8.671E-01  e=7.000E-18  Homo sapiens
  7mq9-assembly1_SP  TM=8.665E-01  e=8.241E-13  Homo sapiens
  6zqc-assembly1_UT  TM=8.132E-01  e=2.811E-04  Saccharomyces cerevisiae S288C
  6zqd-assembly1_UT  TM=7.911E-01  e=9.079E-04  Saccharomyces cerevisiae S288C

Solvent-accessible surface area (backbone atoms only — not comparable to full-atom values): 11938 Å² total; per-residue (Å²): 114,69,64,60,40,46,35,52,70,73,32,71,58,30,56,51,42,67,35,66,76,47,38,74,74,32,75,70,45,71,54,77,63,49,53,60,49,40,20,54,46,24,41,71,53,51,78,87,50,50,57,71,65,49,50,62,53,48,56,51,40,41,71,52,86,50,68,69,58,48,49,52,49,50,54,44,52,54,28,27,46,60,11,39,74,70,14,81,81,52,47,50,67,56,53,49,52,49,18,50,28,35,50,67,50,65,30,73,86,68,58,65,72,77,76,67,76,71,75,77,76,79,60,88,85,57,80,77,83,63,87,83,58,76,73,78,77,84,64,93,68,73,84,76,77,88,72,66,53,63,76,55,51,59,56,43,30,53,51,14,50,50,43,47,53,48,38,54,73,68,57,60,52,54,90,85,42,66,71,58,52,63,67,47,57,67,49,54,63,52,51,53,51,57,73,69,52,80,89,75,132

Foldseek 3Di:
DLVVLCCCQPNPVVVCLVDPVCVVPDVVSVDRCSLVVLLQCLQEPALVCVCVNVLVLLVCLLPDPDPSSLVSSLSSLVSSLNNVLNHPNQALVSLLVQLCCLQVCVVVSSPPPPPPPPDPDPDPPDDPDDPPDDPDDDDPDPDDPDDRSCLSSVSSNVSSVVSVVVCVVVCSQPPVDPVSVVSCVVVVVSVVVVVVDPNDD